Protein AF-A0A2N1M9X4-F1 (afdb_monomer)

Structure (mmCIF, N/CA/C/O backbone):
data_AF-A0A2N1M9X4-F1
#
_entry.id   AF-A0A2N1M9X4-F1
#
loop_
_atom_site.group_PDB
_atom_site.id
_atom_site.type_symbol
_atom_site.label_atom_id
_atom_site.label_alt_id
_atom_site.label_comp_id
_atom_site.label_asym_id
_atom_site.label_entity_id
_atom_site.label_seq_id
_atom_site.pdbx_PDB_ins_code
_atom_site.Cartn_x
_atom_site.Cartn_y
_atom_site.Cartn_z
_atom_site.occupancy
_atom_site.B_iso_or_equiv
_atom_site.auth_seq_id
_atom_site.auth_comp_id
_atom_site.auth_asym_id
_atom_site.auth_atom_id
_atom_site.pdbx_PDB_model_num
ATOM 1 N N . MET A 1 1 ? -27.383 -1.381 -40.583 1.00 41.69 1 MET A N 1
ATOM 2 C CA . MET A 1 1 ? -25.998 -1.821 -40.306 1.00 41.69 1 MET A CA 1
ATOM 3 C C . MET A 1 1 ? -25.903 -2.066 -38.804 1.00 41.69 1 MET A C 1
ATOM 5 O O . MET A 1 1 ? -25.867 -1.106 -38.048 1.00 41.69 1 MET A O 1
ATOM 9 N N . ASN A 1 2 ? -26.018 -3.322 -38.364 1.00 45.12 2 ASN A N 1
ATOM 10 C CA . ASN A 1 2 ? -25.953 -3.680 -36.942 1.00 45.12 2 ASN A CA 1
ATOM 11 C C . ASN A 1 2 ? -24.486 -3.868 -36.554 1.00 45.12 2 ASN A C 1
ATOM 13 O O . ASN A 1 2 ? -23.842 -4.789 -37.048 1.00 45.12 2 ASN A O 1
ATOM 17 N N . ILE A 1 3 ? -23.952 -2.998 -35.695 1.00 53.97 3 ILE A N 1
ATOM 18 C CA . ILE A 1 3 ? -22.600 -3.165 -35.152 1.00 53.97 3 ILE A CA 1
ATOM 19 C C . ILE A 1 3 ? -22.661 -4.258 -34.077 1.00 53.97 3 ILE A C 1
ATOM 21 O O . ILE A 1 3 ? -22.976 -4.000 -32.917 1.00 53.97 3 ILE A O 1
ATOM 25 N N . SER A 1 4 ? -22.387 -5.501 -34.467 1.00 59.09 4 SER A N 1
ATOM 26 C CA . SER A 1 4 ? -22.197 -6.631 -33.556 1.00 59.09 4 SER A CA 1
ATOM 27 C C . SER A 1 4 ? -20.775 -6.592 -32.988 1.00 59.09 4 SER A C 1
ATOM 29 O O . SER A 1 4 ? -19.869 -7.245 -33.497 1.00 59.09 4 SER A O 1
ATOM 31 N N . GLY A 1 5 ? -20.563 -5.773 -31.958 1.00 54.00 5 GLY A N 1
ATOM 32 C CA . GLY A 1 5 ? -19.252 -5.622 -31.328 1.00 54.00 5 GLY A CA 1
ATOM 33 C C . GLY A 1 5 ? -19.314 -4.785 -30.058 1.00 54.00 5 GLY A C 1
ATOM 34 O O . GLY A 1 5 ? -18.983 -3.609 -30.093 1.00 54.00 5 GLY A O 1
ATOM 35 N N . GLY A 1 6 ? -19.779 -5.375 -28.951 1.00 63.16 6 GLY A N 1
ATOM 36 C CA . GLY A 1 6 ? -19.587 -4.878 -27.575 1.00 63.16 6 GLY A CA 1
ATOM 37 C C . GLY A 1 6 ? -20.161 -3.503 -27.185 1.00 63.16 6 GLY A C 1
ATOM 38 O O . GLY A 1 6 ? -20.136 -3.176 -26.002 1.00 63.16 6 GLY A O 1
ATOM 39 N N . GLY A 1 7 ? -20.687 -2.717 -28.129 1.00 69.31 7 GLY A N 1
ATOM 40 C CA . GLY A 1 7 ? -21.106 -1.333 -27.910 1.00 69.31 7 GLY A CA 1
ATOM 41 C C . GLY A 1 7 ? -19.936 -0.375 -27.632 1.00 69.31 7 GLY A C 1
ATOM 42 O O . GLY A 1 7 ? -18.814 -0.778 -27.328 1.00 69.31 7 GLY A O 1
ATOM 43 N N . LEU A 1 8 ? -20.204 0.930 -27.719 1.00 48.44 8 LEU A N 1
ATOM 44 C CA . LEU A 1 8 ? -19.281 1.957 -27.234 1.00 48.44 8 LEU A CA 1
ATOM 45 C C . LEU A 1 8 ? -19.207 1.876 -25.704 1.00 48.44 8 LEU A C 1
ATOM 47 O O . LEU A 1 8 ? -20.202 2.115 -25.013 1.00 48.44 8 LEU A O 1
ATOM 51 N N . LYS A 1 9 ? -18.030 1.543 -25.166 1.00 50.88 9 LYS A N 1
ATOM 52 C CA . LYS A 1 9 ? -17.797 1.598 -23.719 1.00 50.88 9 LYS A CA 1
ATOM 53 C C . LYS A 1 9 ? -17.841 3.053 -23.261 1.00 50.88 9 LYS A C 1
ATOM 55 O O . LYS A 1 9 ? -17.095 3.889 -23.763 1.00 50.88 9 LYS A O 1
ATOM 60 N N . ARG A 1 10 ? -18.721 3.344 -22.302 1.00 45.00 10 ARG A N 1
ATOM 61 C CA . ARG A 1 10 ? -18.768 4.650 -21.636 1.00 45.00 10 ARG A CA 1
ATOM 62 C C . ARG A 1 10 ? -17.543 4.820 -20.739 1.00 45.00 10 ARG A C 1
ATOM 64 O O . ARG A 1 10 ? -16.970 3.834 -20.271 1.00 45.00 10 ARG A O 1
ATOM 71 N N . TYR A 1 11 ? -17.170 6.075 -20.514 1.00 45.53 11 TYR A N 1
ATOM 72 C CA . TYR A 1 11 ? -16.116 6.455 -19.581 1.00 45.53 11 TYR A CA 1
ATOM 73 C C . TYR A 1 11 ? -16.410 5.851 -18.199 1.00 45.53 11 TYR A C 1
ATOM 75 O O . TYR A 1 11 ? -17.509 6.014 -17.672 1.00 45.53 11 TYR A O 1
ATOM 83 N N . CYS A 1 12 ? -15.466 5.093 -17.644 1.00 51.06 12 CYS A N 1
ATOM 84 C CA . CYS A 1 12 ? -15.586 4.576 -16.286 1.00 51.06 12 CYS A CA 1
ATOM 85 C C . CYS A 1 12 ? -15.120 5.688 -15.346 1.00 51.06 12 CYS A C 1
ATOM 87 O O . CYS A 1 12 ? -13.948 6.052 -15.407 1.00 51.06 12 CYS A O 1
ATOM 89 N N . GLU A 1 13 ? -16.007 6.221 -14.500 1.00 53.28 13 GLU A N 1
ATOM 90 C CA . GLU A 1 13 ? -15.590 7.076 -13.383 1.00 53.28 13 GLU A CA 1
ATOM 91 C C . GLU A 1 13 ? -14.511 6.325 -1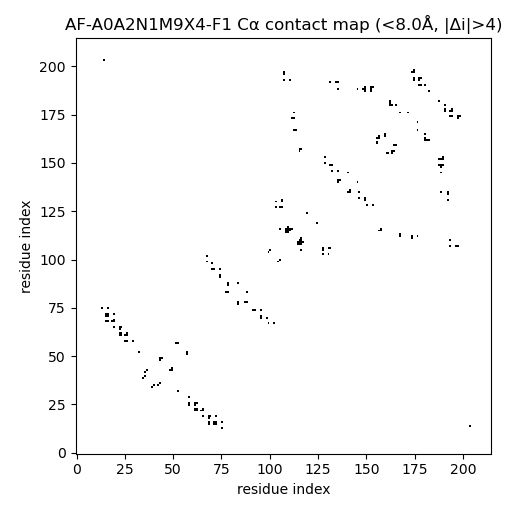2.596 1.00 53.28 13 GLU A C 1
ATOM 93 O O . GLU A 1 13 ? -14.719 5.208 -12.107 1.00 53.28 13 GLU A O 1
ATOM 98 N N . THR A 1 14 ? -13.297 6.866 -12.586 1.00 56.53 14 THR A N 1
ATOM 99 C CA . THR A 1 14 ? -12.130 6.140 -12.097 1.00 56.53 14 THR A CA 1
ATOM 100 C C . THR A 1 14 ? -12.258 5.876 -10.602 1.00 56.53 14 THR A C 1
ATOM 102 O O . THR A 1 14 ? -12.177 6.788 -9.789 1.00 56.53 14 THR A O 1
ATOM 105 N N . ARG A 1 15 ? -12.368 4.601 -10.224 1.00 67.50 15 ARG A N 1
ATOM 106 C CA . ARG A 1 15 ? -12.560 4.119 -8.839 1.00 67.50 15 ARG A CA 1
ATOM 107 C C . ARG A 1 15 ? -11.617 4.734 -7.792 1.00 67.50 15 ARG A C 1
ATOM 109 O O . ARG A 1 15 ? -11.964 4.820 -6.614 1.00 67.50 15 ARG A O 1
ATOM 116 N N . TRP A 1 16 ? -10.424 5.154 -8.207 1.00 71.69 16 TRP A N 1
ATOM 117 C CA . TRP A 1 16 ? -9.406 5.753 -7.344 1.00 71.69 16 TRP A CA 1
ATOM 118 C C . TRP A 1 16 ? -9.774 7.155 -6.846 1.00 71.69 16 TRP A C 1
ATOM 120 O O . TRP A 1 16 ? -9.476 7.472 -5.695 1.00 71.69 16 TRP A O 1
ATOM 130 N N . THR A 1 17 ? -10.440 7.976 -7.667 1.00 77.69 17 THR A N 1
ATOM 131 C CA . THR A 1 17 ? -10.861 9.326 -7.264 1.00 77.69 17 THR A CA 1
ATOM 132 C C . THR A 1 17 ? -11.965 9.235 -6.215 1.00 77.69 17 THR A C 1
ATOM 134 O O . THR A 1 17 ? -11.805 9.782 -5.129 1.00 77.69 17 THR A O 1
ATOM 137 N N . SER A 1 18 ? -13.005 8.432 -6.453 1.00 78.50 18 SER A N 1
ATOM 138 C CA . SER A 1 18 ? -14.094 8.206 -5.489 1.00 78.50 18 SER A CA 1
ATOM 139 C C . SER A 1 18 ? -13.599 7.610 -4.164 1.00 78.50 18 SER A C 1
ATOM 141 O O . SER A 1 18 ? -14.043 8.016 -3.089 1.00 78.50 18 SER A O 1
ATOM 143 N N . SER A 1 19 ? -12.636 6.681 -4.224 1.00 78.94 19 SER A N 1
ATOM 144 C CA . SER A 1 19 ? -12.009 6.100 -3.027 1.00 78.94 19 SER A CA 1
ATOM 145 C C . SER A 1 19 ? -11.239 7.147 -2.218 1.00 78.94 19 SER A C 1
ATOM 147 O O . SER A 1 19 ? -11.356 7.183 -0.993 1.00 78.94 19 SER A O 1
ATOM 149 N N . TYR A 1 20 ? -10.478 8.019 -2.890 1.00 85.56 20 TYR A N 1
ATOM 150 C CA . TYR A 1 20 ? -9.779 9.122 -2.233 1.00 85.56 20 TYR A CA 1
ATOM 151 C C . TYR A 1 20 ? -10.759 10.094 -1.573 1.00 85.56 20 TYR A C 1
ATOM 153 O O . TYR A 1 20 ? -10.595 10.379 -0.392 1.00 85.56 20 TYR A O 1
ATOM 161 N N . GLU A 1 21 ? -11.787 10.561 -2.288 1.00 84.19 21 GLU A N 1
ATOM 162 C CA . GLU A 1 21 ? -12.746 11.539 -1.751 1.00 84.19 21 GLU A CA 1
ATOM 163 C C . GLU A 1 21 ? -13.487 10.990 -0.521 1.00 84.19 21 GLU A C 1
ATOM 165 O O . GLU A 1 21 ? -13.638 11.689 0.482 1.00 84.19 21 GLU A O 1
ATOM 170 N N . THR A 1 22 ? -13.861 9.706 -0.544 1.00 84.19 22 THR A N 1
ATOM 171 C CA . THR A 1 22 ? -14.510 9.037 0.595 1.00 84.19 22 THR A CA 1
ATOM 172 C C . THR A 1 22 ? -13.600 9.012 1.824 1.00 84.19 22 THR A C 1
ATOM 174 O O . THR A 1 22 ? -13.995 9.426 2.913 1.00 84.19 22 THR A O 1
ATOM 177 N N . ILE A 1 23 ? -12.356 8.554 1.663 1.00 81.50 23 ILE A N 1
ATOM 178 C CA . ILE A 1 23 ? -11.401 8.452 2.776 1.00 81.50 23 ILE A CA 1
ATOM 179 C C . ILE A 1 23 ? -11.000 9.844 3.271 1.00 81.50 23 ILE A C 1
ATOM 181 O O . ILE A 1 23 ? -10.914 10.065 4.477 1.00 81.50 23 ILE A O 1
ATOM 185 N N . ASN A 1 24 ? -10.794 10.794 2.361 1.00 86.75 24 ASN A N 1
ATOM 186 C CA . ASN A 1 24 ? -10.471 12.171 2.703 1.00 86.75 24 ASN A CA 1
ATOM 187 C C . ASN A 1 24 ? -11.617 12.828 3.486 1.00 86.75 24 ASN A C 1
ATOM 189 O O . ASN A 1 24 ? -11.354 13.481 4.489 1.00 86.75 24 ASN A O 1
ATOM 193 N N . SER A 1 25 ? -12.879 12.588 3.115 1.00 86.75 25 SER A N 1
ATOM 194 C CA . SER A 1 25 ? -14.041 13.045 3.889 1.00 86.75 25 SER A CA 1
ATOM 195 C C . SER A 1 25 ? -13.999 12.531 5.332 1.00 86.75 25 SER A C 1
ATOM 197 O O . SER A 1 25 ? -14.126 13.317 6.270 1.00 86.75 25 SER A O 1
ATOM 199 N N . VAL A 1 26 ? -13.710 11.239 5.533 1.00 84.94 26 VAL A N 1
ATOM 200 C CA . VAL A 1 26 ? -13.554 10.651 6.877 1.00 84.94 26 VAL A C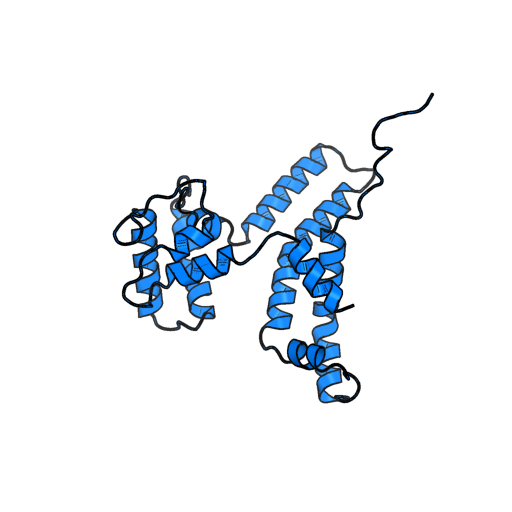A 1
ATOM 201 C C . VAL A 1 26 ? -12.418 11.317 7.660 1.00 84.94 26 VAL A C 1
ATOM 203 O O . VAL A 1 26 ? -12.586 11.611 8.843 1.00 84.94 26 VAL A O 1
ATOM 206 N N . VAL A 1 27 ? -11.277 11.586 7.016 1.00 86.12 27 VAL A N 1
ATOM 207 C CA . VAL A 1 27 ? -10.132 12.270 7.643 1.00 86.12 27 VAL A CA 1
ATOM 208 C C . VAL A 1 27 ? -10.495 13.701 8.051 1.00 86.12 27 VAL A C 1
ATOM 210 O O . VAL A 1 27 ? -10.229 14.094 9.184 1.00 86.12 27 VAL A O 1
ATOM 213 N N . GLN A 1 28 ? -11.150 14.469 7.176 1.00 88.44 28 GLN A N 1
ATOM 214 C CA . GLN A 1 28 ? -11.588 15.840 7.475 1.00 88.44 28 GLN A CA 1
ATOM 215 C C . GLN A 1 28 ? -12.627 15.885 8.605 1.00 88.44 28 GLN A C 1
ATOM 217 O O . GLN A 1 28 ? -12.654 16.821 9.403 1.00 88.44 28 GLN A O 1
ATOM 222 N N . LEU A 1 29 ? -13.462 14.850 8.708 1.00 89.31 29 LEU A N 1
ATOM 223 C CA . LEU A 1 29 ? -14.483 14.728 9.745 1.00 89.31 29 LEU A CA 1
ATOM 224 C C . LEU A 1 29 ? -13.954 14.190 11.080 1.00 89.31 29 LEU A C 1
ATOM 226 O O . LEU A 1 29 ? -14.739 14.097 12.021 1.00 89.31 29 LEU A O 1
ATOM 230 N N . GLN A 1 30 ? -12.657 13.890 11.219 1.00 87.88 30 GLN A N 1
ATOM 231 C CA . GLN A 1 30 ? -12.102 13.346 12.462 1.00 87.88 30 GLN A CA 1
ATOM 232 C C . GLN A 1 30 ? -12.451 14.207 13.686 1.00 87.88 30 GLN A C 1
ATOM 234 O O . GLN A 1 30 ? -13.060 13.703 14.629 1.00 87.88 30 GLN A O 1
ATOM 239 N N . MET A 1 31 ? -12.112 15.502 13.672 1.00 86.44 31 MET A N 1
ATOM 240 C CA . MET A 1 31 ? -12.374 16.375 14.825 1.00 86.44 31 MET A CA 1
ATOM 241 C C . MET A 1 31 ? -13.876 16.544 15.119 1.00 86.44 31 MET A C 1
ATOM 243 O O . MET A 1 31 ? -14.264 16.387 16.279 1.00 86.44 31 MET A O 1
ATOM 247 N N . PRO A 1 32 ? -14.753 16.814 14.125 1.00 88.44 32 PRO A N 1
ATOM 248 C CA . PRO A 1 32 ? -16.200 16.808 14.345 1.00 88.44 32 PRO A CA 1
ATOM 249 C C . PRO A 1 32 ? -16.731 15.500 14.951 1.00 88.44 32 PRO A C 1
ATOM 251 O O . PRO A 1 32 ? -17.541 15.541 15.876 1.00 88.44 32 PRO A O 1
ATOM 254 N N . LEU A 1 33 ? -16.265 14.341 14.475 1.00 86.19 33 LEU A N 1
ATOM 255 C CA . LEU A 1 33 ? -16.695 13.031 14.974 1.00 86.19 33 LEU A CA 1
ATOM 256 C C . LEU A 1 33 ? -16.212 12.773 16.406 1.00 86.19 33 LEU A C 1
ATOM 258 O O . LEU A 1 33 ? -16.967 12.252 17.228 1.00 86.19 33 LEU A O 1
ATOM 262 N N . GLU A 1 34 ? -14.981 13.166 16.730 1.00 85.81 34 GLU A N 1
ATOM 263 C CA . GLU A 1 34 ? -14.449 13.107 18.094 1.00 85.81 34 GLU A CA 1
ATOM 264 C C . GLU A 1 34 ? -15.243 14.012 19.045 1.00 85.81 34 GLU A C 1
ATOM 266 O O . GLU A 1 34 ? -15.567 13.588 20.156 1.00 85.81 34 GLU A O 1
ATOM 271 N N . LYS A 1 35 ? -15.638 15.205 18.587 1.00 87.88 35 LYS A N 1
ATOM 272 C CA . LYS A 1 35 ? -16.471 16.147 19.344 1.00 87.88 35 LYS A CA 1
ATOM 273 C C . LYS A 1 35 ? -17.876 15.600 19.602 1.00 87.88 35 LYS A C 1
ATOM 275 O O . LYS A 1 35 ? -18.318 15.575 20.748 1.00 87.88 35 LYS A O 1
ATOM 280 N N . ILE A 1 36 ? -18.550 15.075 18.574 1.00 86.06 36 ILE A N 1
ATOM 281 C CA . ILE A 1 36 ? -19.882 14.454 18.706 1.00 86.06 36 ILE A CA 1
ATOM 282 C C . ILE A 1 36 ? -19.846 13.285 19.693 1.00 86.06 36 ILE A C 1
ATOM 284 O O . ILE A 1 36 ? -20.765 13.127 20.492 1.00 86.06 36 ILE A O 1
ATOM 288 N N . LYS A 1 37 ? -18.774 12.486 19.684 1.00 82.19 37 LYS A N 1
ATOM 289 C CA . LYS A 1 37 ? -18.611 11.364 20.617 1.00 82.19 37 LYS A CA 1
ATOM 290 C C . LYS A 1 37 ? -18.591 11.809 22.084 1.00 82.19 37 LYS A C 1
ATOM 292 O O . LYS A 1 37 ? -19.043 11.051 22.937 1.00 82.19 37 LYS A O 1
ATOM 297 N N . ILE A 1 38 ? -18.055 12.995 22.372 1.00 84.50 38 ILE A N 1
ATOM 298 C CA . ILE A 1 38 ? -17.952 13.546 23.730 1.00 84.50 38 ILE A CA 1
ATOM 299 C C . ILE A 1 38 ? -19.248 14.259 24.121 1.00 84.50 38 ILE A C 1
ATOM 301 O O . ILE A 1 38 ? -19.784 14.013 25.196 1.00 84.50 38 ILE A O 1
ATOM 305 N N . GLU A 1 39 ? -19.752 15.129 23.248 1.00 89.69 39 GLU A N 1
ATOM 306 C CA . GLU A 1 39 ? -20.847 16.046 23.573 1.00 89.69 39 GLU A CA 1
ATOM 307 C C . GLU A 1 39 ? -22.232 15.421 23.377 1.00 89.69 39 GLU A C 1
ATOM 309 O O . GLU A 1 39 ? -23.157 15.740 24.115 1.00 89.69 39 GLU A O 1
ATOM 314 N N . ASN A 1 40 ? -22.390 14.528 22.395 1.00 86.12 40 ASN A N 1
ATOM 315 C CA . ASN A 1 40 ? -23.681 13.956 22.004 1.00 86.12 40 ASN A CA 1
ATOM 316 C C . ASN A 1 40 ? -23.560 12.459 21.635 1.00 86.12 40 ASN A C 1
ATOM 318 O O . ASN A 1 40 ? -23.851 12.062 20.500 1.00 86.12 40 ASN A O 1
ATOM 322 N N . PRO A 1 41 ? -23.159 11.580 22.576 1.00 78.81 41 PRO A N 1
ATOM 323 C CA . PRO A 1 41 ? -22.852 10.170 22.294 1.00 78.81 41 PRO A CA 1
ATOM 324 C C . PRO A 1 41 ? -24.054 9.338 21.807 1.00 78.81 41 PRO A C 1
ATOM 326 O O . PRO A 1 41 ? -23.883 8.237 21.268 1.00 78.81 41 PRO A O 1
ATOM 329 N N . THR A 1 42 ? -25.274 9.839 22.000 1.00 84.81 42 THR A N 1
ATOM 330 C CA . THR A 1 42 ? -26.529 9.207 21.570 1.00 84.81 42 THR A CA 1
ATOM 331 C C . THR A 1 42 ? -26.809 9.381 20.076 1.00 84.81 42 THR A C 1
ATOM 333 O O . THR A 1 42 ? -27.526 8.558 19.514 1.00 84.81 42 THR A O 1
ATOM 336 N N . VAL A 1 43 ? -26.206 10.380 19.413 1.00 87.50 43 VAL A N 1
ATOM 337 C CA . VAL A 1 43 ? -26.398 10.660 17.975 1.00 87.50 43 VAL A CA 1
ATOM 338 C C . VAL A 1 43 ? -25.847 9.532 17.101 1.00 87.50 43 VAL A C 1
ATOM 340 O O . VAL A 1 43 ? -26.442 9.173 16.088 1.00 87.50 43 VAL A O 1
ATOM 343 N N . ILE A 1 44 ? -24.729 8.922 17.503 1.00 83.31 44 ILE A N 1
ATOM 344 C CA . ILE A 1 44 ? -24.145 7.784 16.785 1.00 83.31 44 ILE A CA 1
ATOM 345 C C . ILE A 1 44 ? -24.819 6.505 17.286 1.00 83.31 44 ILE A C 1
ATOM 347 O O . ILE A 1 44 ? -24.377 5.876 18.246 1.00 83.31 44 ILE A O 1
ATOM 351 N N . THR A 1 45 ? -25.923 6.112 16.662 1.00 85.69 45 THR A N 1
ATOM 352 C CA . THR A 1 45 ? -26.736 4.965 17.104 1.00 85.69 45 THR A CA 1
ATO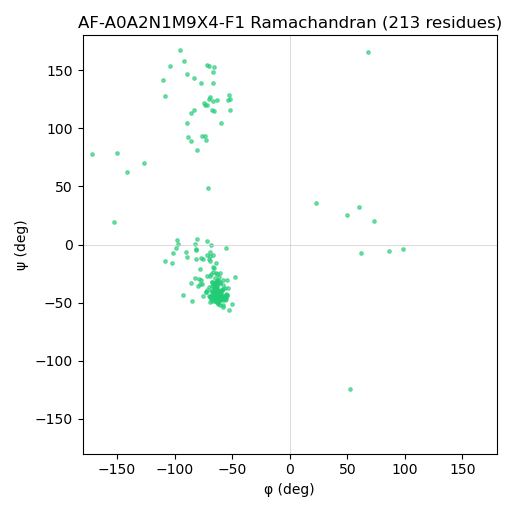M 353 C C . THR A 1 45 ? -26.125 3.616 16.718 1.00 85.69 45 THR A C 1
ATOM 355 O O . THR A 1 45 ? -26.257 2.643 17.459 1.00 85.69 45 THR A O 1
ATOM 358 N N . ASN A 1 46 ? -25.394 3.557 15.603 1.00 86.56 46 ASN A N 1
ATOM 359 C CA . ASN A 1 46 ? -24.834 2.318 15.069 1.00 86.56 46 ASN A CA 1
ATOM 360 C C . ASN A 1 46 ? -23.627 1.817 15.895 1.00 86.56 46 ASN A C 1
ATOM 362 O O . ASN A 1 46 ? -22.595 2.486 16.010 1.00 86.56 46 ASN A O 1
ATOM 366 N N . ALA A 1 47 ? -23.744 0.603 16.443 1.00 84.69 47 ALA A N 1
ATOM 367 C CA . ALA A 1 47 ? -22.720 -0.022 17.283 1.00 84.69 47 ALA A CA 1
ATOM 368 C C . ALA A 1 47 ? -21.404 -0.317 16.536 1.00 84.69 47 ALA A C 1
ATOM 370 O O . ALA A 1 47 ? -20.320 -0.165 17.106 1.00 84.69 47 ALA A O 1
ATOM 371 N N . SER A 1 48 ? -21.474 -0.686 15.256 1.00 82.00 48 SER A N 1
ATOM 372 C CA . SER A 1 48 ? -20.295 -0.929 14.418 1.00 82.00 48 SER A CA 1
ATOM 373 C C . SER A 1 48 ? -19.522 0.365 14.169 1.00 82.00 48 SER A C 1
ATOM 375 O O . SER A 1 48 ? -18.301 0.391 14.323 1.00 82.00 48 SER A O 1
ATOM 377 N N . VAL A 1 49 ? -20.228 1.464 13.887 1.00 81.44 49 VAL A N 1
ATOM 378 C CA . VAL A 1 49 ? -19.623 2.797 13.714 1.00 81.44 49 VAL A CA 1
ATOM 379 C C . VAL A 1 49 ? -18.951 3.256 15.007 1.00 81.44 49 VAL A C 1
ATOM 381 O O . VAL A 1 49 ? -17.795 3.676 14.987 1.00 81.44 49 VAL A O 1
ATOM 384 N N . LYS A 1 50 ? -19.609 3.081 16.160 1.00 82.50 50 LYS A N 1
ATOM 385 C CA . LYS A 1 50 ? -19.012 3.356 17.480 1.00 82.50 50 LYS A CA 1
ATOM 386 C C . LYS A 1 50 ? -17.709 2.587 17.706 1.00 82.50 50 LYS A C 1
ATOM 388 O O . LYS A 1 50 ? -16.737 3.161 18.203 1.00 82.50 50 LYS A O 1
ATOM 393 N N . LYS A 1 51 ? -17.671 1.306 17.327 1.00 83.69 51 LYS A N 1
ATOM 394 C CA . LYS A 1 51 ? -16.478 0.456 17.450 1.00 83.69 51 LYS A CA 1
ATOM 395 C C . LYS A 1 51 ? -15.337 0.947 16.557 1.00 83.69 51 LYS A C 1
ATOM 397 O O . LYS A 1 51 ? -14.202 1.016 17.021 1.00 83.69 51 LYS A O 1
ATOM 402 N N . ILE A 1 52 ? -15.635 1.321 15.312 1.00 80.69 52 ILE A N 1
ATOM 403 C CA . ILE A 1 52 ? -14.654 1.848 14.352 1.00 80.69 52 ILE A CA 1
ATOM 404 C C . ILE A 1 52 ? -14.065 3.174 14.846 1.00 80.69 52 ILE A C 1
ATOM 406 O O . ILE A 1 52 ? -12.847 3.298 14.941 1.00 80.69 52 ILE A O 1
ATOM 410 N N . LEU A 1 53 ? -14.909 4.126 15.252 1.00 81.62 53 LEU A N 1
ATOM 411 C CA . LEU A 1 53 ? -14.476 5.441 15.749 1.00 81.62 53 LEU A CA 1
ATOM 412 C C . LEU A 1 53 ? -13.712 5.374 17.080 1.00 81.62 53 LEU A C 1
ATOM 414 O O . LEU A 1 53 ? -13.010 6.313 17.450 1.00 81.62 53 LEU A O 1
ATOM 418 N N . SER A 1 54 ? -13.858 4.273 1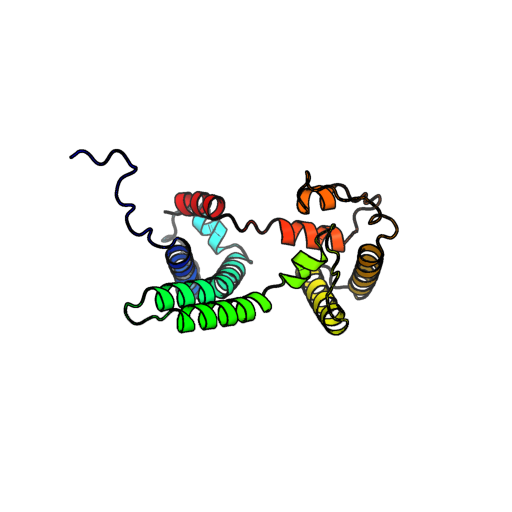7.817 1.00 81.06 54 SER A N 1
ATOM 419 C CA . SER A 1 54 ? -13.106 4.011 19.049 1.00 81.06 54 SER A CA 1
ATOM 420 C C . SER A 1 54 ? -11.789 3.267 18.798 1.00 81.06 54 SER A C 1
ATOM 422 O O . SER A 1 54 ? -10.996 3.097 19.723 1.00 81.06 54 SER A O 1
ATOM 424 N N . SER A 1 55 ? -11.530 2.821 17.565 1.00 84.44 55 SER A N 1
ATOM 425 C CA . SER A 1 55 ? -10.275 2.165 17.204 1.00 84.44 55 SER A CA 1
ATOM 426 C C . SER A 1 55 ? -9.122 3.165 17.216 1.00 84.44 55 SER A C 1
ATOM 428 O O . SER A 1 55 ? -9.136 4.168 16.504 1.00 84.44 55 SER A O 1
ATOM 430 N N . ARG A 1 56 ? -8.071 2.846 17.980 1.00 75.00 56 ARG A N 1
ATOM 431 C CA . ARG A 1 56 ? -6.881 3.697 18.146 1.00 75.00 56 ARG A CA 1
ATOM 432 C C . ARG A 1 56 ? -6.130 3.972 16.835 1.00 75.00 56 ARG A C 1
ATOM 434 O O . ARG A 1 56 ? -5.404 4.955 16.757 1.00 75.00 56 ARG A O 1
ATOM 441 N N . GLY A 1 57 ? -6.270 3.093 15.841 1.00 79.19 57 GLY A N 1
ATOM 442 C CA . GLY A 1 57 ? -5.552 3.177 14.564 1.00 79.19 57 GLY A CA 1
ATOM 443 C C . GLY A 1 57 ? -6.378 3.705 13.395 1.00 79.19 57 GLY A C 1
ATOM 444 O O . GLY A 1 57 ? -5.797 4.121 12.405 1.00 79.19 57 GLY A O 1
ATOM 445 N N . PHE A 1 58 ? -7.710 3.752 13.500 1.00 83.12 58 PHE A N 1
ATOM 446 C CA . PHE A 1 58 ? -8.572 3.944 12.328 1.00 83.12 58 PHE A CA 1
ATOM 447 C C . PHE A 1 58 ? -8.282 5.240 11.556 1.00 83.12 58 PHE A C 1
ATOM 449 O O . PHE A 1 58 ? -7.981 5.192 10.368 1.00 83.12 58 PHE A O 1
ATOM 456 N N . PHE A 1 59 ? -8.291 6.393 12.230 1.00 82.88 59 PHE A N 1
ATOM 457 C CA . PHE A 1 59 ? -8.008 7.673 11.572 1.00 82.88 59 PHE A CA 1
ATOM 458 C C . PHE A 1 59 ? -6.559 7.791 11.092 1.00 82.88 59 PHE A C 1
ATOM 460 O O . PHE A 1 59 ? -6.296 8.403 10.056 1.00 82.88 59 PHE A O 1
ATOM 467 N N . HIS A 1 60 ? -5.617 7.166 11.806 1.00 79.50 60 HIS A N 1
ATOM 468 C CA . HIS A 1 60 ? -4.230 7.088 11.356 1.00 79.50 60 HIS A CA 1
ATOM 469 C C . HIS A 1 60 ? -4.129 6.324 10.031 1.00 79.50 60 HIS A C 1
ATOM 471 O O . HIS A 1 60 ? -3.495 6.810 9.094 1.00 79.50 60 HIS A O 1
ATOM 477 N N . ASP A 1 61 ? -4.800 5.177 9.934 1.00 78.62 61 ASP A N 1
ATOM 478 C CA . ASP A 1 61 ? -4.829 4.335 8.741 1.00 78.62 61 ASP A CA 1
ATOM 479 C C . ASP A 1 61 ? -5.536 5.049 7.579 1.00 78.62 61 ASP A C 1
ATOM 481 O O . ASP A 1 61 ? -5.004 5.090 6.470 1.00 78.62 61 ASP A O 1
ATOM 485 N N . CYS A 1 62 ? -6.676 5.706 7.825 1.00 79.81 62 CYS A N 1
ATOM 486 C CA . CYS A 1 62 ? -7.356 6.531 6.821 1.00 79.81 62 CYS A CA 1
ATOM 487 C C . CYS A 1 62 ? -6.443 7.640 6.280 1.00 79.81 62 CYS A C 1
ATOM 489 O O . CYS A 1 62 ? -6.357 7.833 5.071 1.00 79.81 62 CYS A O 1
ATOM 491 N N . ASN A 1 63 ? -5.707 8.331 7.151 1.00 80.38 63 ASN A N 1
ATOM 492 C CA . ASN A 1 63 ? -4.782 9.388 6.748 1.00 80.38 63 ASN A CA 1
ATOM 493 C C . ASN A 1 63 ? -3.571 8.846 5.961 1.00 80.38 63 ASN A C 1
ATOM 495 O O . ASN A 1 63 ? -3.109 9.485 5.015 1.00 80.38 63 ASN A O 1
ATOM 499 N N . GLN A 1 64 ? -3.067 7.656 6.302 1.00 76.44 64 GLN A N 1
ATOM 500 C CA . GLN A 1 64 ? -2.037 6.963 5.514 1.00 76.44 64 GLN A CA 1
ATOM 501 C C . GLN A 1 64 ? -2.554 6.625 4.110 1.00 76.44 64 GLN A C 1
ATOM 503 O O . GLN A 1 64 ? -1.887 6.923 3.119 1.00 76.44 64 GLN A O 1
ATOM 508 N N . ILE A 1 65 ? -3.759 6.057 4.010 1.00 77.19 65 ILE A N 1
ATOM 509 C CA . ILE A 1 65 ? -4.356 5.684 2.722 1.00 77.19 65 ILE A CA 1
ATOM 510 C C . ILE A 1 65 ? -4.657 6.931 1.881 1.00 77.19 65 ILE A C 1
ATOM 512 O O . ILE A 1 65 ? -4.336 6.947 0.694 1.00 77.19 65 ILE A O 1
ATOM 516 N N . ALA A 1 66 ? -5.193 8.000 2.479 1.00 81.62 66 ALA A N 1
ATOM 517 C CA . ALA A 1 66 ? -5.439 9.263 1.784 1.00 81.62 66 ALA A CA 1
ATOM 518 C C . ALA A 1 66 ? -4.157 9.815 1.144 1.00 81.62 66 ALA A C 1
ATOM 520 O O . ALA A 1 66 ? -4.170 10.171 -0.030 1.00 81.62 66 ALA A O 1
ATOM 521 N N . ARG A 1 67 ? -3.027 9.794 1.864 1.00 79.50 67 ARG A N 1
ATOM 522 C CA . ARG A 1 67 ? -1.717 10.227 1.342 1.00 79.50 67 ARG A CA 1
ATOM 523 C C . ARG A 1 67 ? -1.211 9.379 0.176 1.00 79.50 67 ARG A C 1
ATOM 525 O O . ARG A 1 67 ? -0.527 9.900 -0.699 1.00 79.50 67 ARG A O 1
ATOM 532 N N . ILE A 1 68 ? -1.523 8.084 0.168 1.00 78.56 68 ILE A N 1
ATOM 533 C CA . ILE A 1 68 ? -1.165 7.172 -0.928 1.00 78.56 68 ILE A CA 1
ATOM 534 C C . ILE A 1 68 ? -2.037 7.441 -2.161 1.00 78.56 68 ILE A C 1
ATOM 536 O O . ILE A 1 68 ? -1.535 7.435 -3.285 1.00 78.56 68 ILE A O 1
ATOM 540 N N . LEU A 1 69 ? -3.334 7.685 -1.960 1.00 79.00 69 LEU A N 1
ATOM 541 C CA . LEU A 1 69 ? -4.302 7.861 -3.044 1.00 79.00 69 LEU A CA 1
ATOM 542 C C . LEU A 1 69 ? -4.317 9.276 -3.634 1.00 79.00 69 LEU A C 1
ATOM 544 O O . LEU A 1 69 ? -4.603 9.433 -4.818 1.00 79.00 69 LEU A O 1
ATOM 548 N N . GLU A 1 70 ? -3.976 10.297 -2.853 1.00 83.75 70 GLU A N 1
ATOM 549 C CA . GLU A 1 70 ? -3.919 11.696 -3.289 1.00 83.75 70 GLU A CA 1
ATOM 550 C C . GLU A 1 70 ? -3.116 11.912 -4.587 1.00 83.75 70 GLU A C 1
ATOM 552 O O . GLU A 1 70 ? -3.645 12.528 -5.518 1.00 83.75 70 GLU A O 1
ATOM 557 N N . PRO A 1 71 ? -1.867 11.418 -4.723 1.00 81.31 71 PRO A N 1
ATOM 558 C CA . PRO A 1 71 ? -1.119 11.590 -5.962 1.00 81.31 71 PRO A CA 1
ATOM 559 C C . PRO A 1 71 ? -1.773 10.889 -7.154 1.00 81.31 71 PRO A C 1
ATOM 561 O O . PRO A 1 71 ? -1.766 11.458 -8.240 1.00 81.31 71 PRO A O 1
ATOM 564 N N . LEU A 1 72 ? -2.381 9.715 -6.953 1.00 81.62 72 LEU A N 1
ATOM 565 C CA . LEU A 1 72 ? -3.104 8.989 -8.001 1.00 81.62 72 LEU A CA 1
ATOM 566 C C . LEU A 1 72 ? -4.327 9.781 -8.473 1.00 81.62 72 LEU A C 1
ATOM 568 O O . LEU A 1 72 ? -4.497 9.993 -9.671 1.00 81.62 72 LEU A O 1
ATOM 572 N N . ARG A 1 73 ? -5.140 10.275 -7.532 1.00 85.69 73 ARG A N 1
ATOM 573 C CA . ARG A 1 73 ? -6.321 11.104 -7.808 1.00 85.69 73 ARG A CA 1
ATOM 574 C C . ARG A 1 73 ? -5.947 12.371 -8.570 1.00 85.69 73 ARG A C 1
ATOM 576 O O . ARG A 1 73 ? -6.572 12.691 -9.575 1.00 85.69 73 ARG A O 1
ATOM 583 N N . ASN A 1 74 ? -4.904 13.069 -8.126 1.00 84.56 74 ASN A N 1
ATOM 584 C CA . ASN A 1 74 ? -4.451 14.296 -8.777 1.00 84.56 74 ASN A CA 1
ATOM 585 C C . ASN A 1 74 ? -3.899 14.041 -10.184 1.00 84.56 74 ASN A C 1
ATOM 587 O O . ASN A 1 74 ? -4.173 14.832 -11.082 1.00 84.56 74 ASN A O 1
ATOM 591 N N . THR A 1 75 ? -3.172 12.939 -10.394 1.00 83.56 75 THR A N 1
ATOM 592 C CA . THR A 1 75 ? -2.721 12.538 -11.731 1.00 83.56 75 THR A CA 1
ATOM 593 C C . THR A 1 75 ? -3.906 12.247 -12.643 1.00 83.56 75 THR A C 1
ATOM 595 O O . THR A 1 75 ? -3.963 12.803 -13.730 1.00 83.56 75 THR A O 1
ATOM 598 N N . VAL A 1 76 ? -4.880 11.448 -12.204 1.00 83.69 76 VAL A N 1
ATOM 599 C CA . VAL A 1 76 ? -6.062 11.117 -13.016 1.00 83.69 76 VAL A CA 1
ATOM 600 C C . VAL A 1 76 ? -6.822 12.376 -13.443 1.00 83.69 76 VAL A C 1
ATOM 602 O O . VAL A 1 76 ? -6.989 12.603 -14.636 1.00 83.69 76 VAL A O 1
ATOM 605 N N . LEU A 1 77 ? -7.173 13.250 -12.496 1.00 82.88 77 LEU A N 1
ATOM 606 C CA . LEU A 1 77 ? -7.904 14.490 -12.792 1.00 82.88 77 LEU A CA 1
ATOM 607 C C . LEU A 1 77 ? -7.125 15.450 -13.691 1.00 82.88 77 LEU A C 1
ATOM 609 O O . LEU A 1 77 ? -7.707 16.230 -14.442 1.00 82.88 77 LEU A O 1
ATOM 613 N N . PHE A 1 78 ? -5.798 15.444 -13.589 1.00 82.00 78 PHE A N 1
ATOM 614 C CA . PHE A 1 78 ? -4.961 16.227 -14.480 1.00 82.00 78 PHE A CA 1
ATOM 615 C C . PHE A 1 78 ? -4.994 15.652 -15.900 1.00 82.00 78 PHE A C 1
ATOM 617 O O . PHE A 1 78 ? -5.187 16.407 -16.848 1.00 82.00 78 PHE A O 1
ATOM 624 N N . LEU A 1 79 ? -4.881 14.329 -16.047 1.00 79.69 79 LEU A N 1
ATOM 625 C CA . LEU A 1 79 ? -4.905 13.659 -17.349 1.00 79.69 79 LEU A CA 1
ATOM 626 C C . LEU A 1 79 ? -6.268 13.721 -18.045 1.00 79.69 79 LEU A C 1
ATOM 628 O O . LEU A 1 79 ? -6.323 13.689 -19.269 1.00 79.69 79 LEU A O 1
ATOM 632 N N . GLU A 1 80 ? -7.350 13.865 -17.286 1.00 80.00 80 GLU A N 1
ATOM 633 C CA . GLU A 1 80 ? -8.713 14.030 -17.801 1.00 80.00 80 GLU A CA 1
ATOM 634 C C . GLU A 1 80 ? -8.972 15.382 -18.486 1.00 80.00 80 GLU A C 1
ATOM 636 O O . GLU A 1 80 ? -9.989 15.547 -19.162 1.00 80.00 80 GLU A O 1
ATOM 641 N N . ARG A 1 81 ? -8.075 16.366 -18.345 1.00 81.12 81 ARG A N 1
ATOM 642 C CA . ARG A 1 81 ? -8.244 17.680 -18.981 1.00 81.12 81 ARG A CA 1
ATOM 643 C C . ARG A 1 81 ? -8.165 17.563 -20.502 1.00 81.12 81 ARG A C 1
ATOM 645 O O . ARG A 1 81 ? -7.280 16.914 -21.050 1.00 81.12 81 ARG A O 1
ATOM 652 N N . ASN A 1 82 ? -9.032 18.296 -21.196 1.00 77.19 82 ASN A N 1
ATOM 653 C CA . ASN A 1 82 ? -9.053 18.360 -22.663 1.00 77.19 82 ASN A CA 1
ATOM 654 C C . ASN A 1 82 ? -7.809 19.027 -23.283 1.00 77.19 82 ASN A C 1
ATOM 656 O O . ASN A 1 82 ? -7.640 18.992 -24.498 1.00 77.19 82 ASN A O 1
ATOM 660 N N . THR A 1 83 ? -6.952 19.636 -22.464 1.00 84.31 83 THR 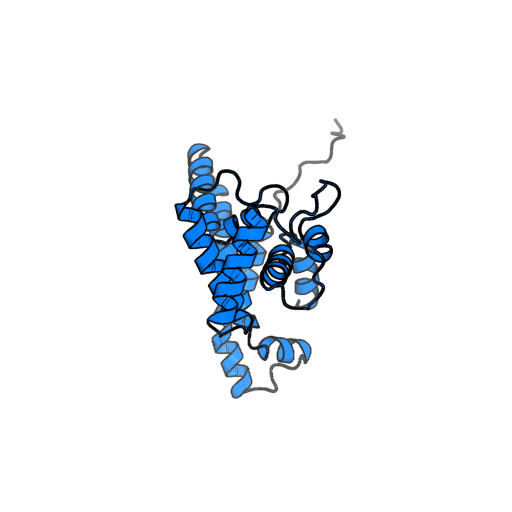A N 1
ATOM 661 C CA . THR A 1 83 ? -5.686 20.257 -22.871 1.00 84.31 83 THR A CA 1
ATOM 662 C C . THR A 1 83 ? -4.468 19.365 -22.632 1.00 84.31 83 THR A C 1
ATOM 664 O O . THR A 1 83 ? -3.355 19.785 -22.933 1.00 84.31 83 THR A O 1
ATOM 667 N N . THR A 1 84 ? -4.640 18.182 -22.037 1.00 83.44 84 THR A N 1
ATOM 668 C CA . THR A 1 84 ? -3.524 17.296 -21.690 1.00 83.44 84 THR A CA 1
ATOM 669 C C . THR A 1 84 ? -2.889 16.716 -22.945 1.00 83.44 84 THR A C 1
ATOM 671 O O . THR A 1 84 ? -3.561 16.100 -23.772 1.00 83.44 84 THR A O 1
ATOM 674 N N . THR A 1 85 ? -1.573 16.872 -23.072 1.00 85.50 85 THR A N 1
ATOM 675 C CA . THR A 1 85 ? -0.798 16.272 -24.158 1.00 85.50 85 THR A CA 1
ATOM 676 C C . THR A 1 85 ? -0.177 14.936 -23.748 1.00 85.50 85 THR A C 1
ATOM 678 O O . THR A 1 85 ? -0.085 14.587 -22.571 1.00 85.50 85 THR A O 1
ATOM 681 N N . LEU A 1 86 ? 0.335 14.181 -24.722 1.00 71.31 86 LEU A N 1
ATOM 682 C CA . LEU A 1 86 ? 1.087 12.954 -24.440 1.00 71.31 86 LEU A CA 1
ATOM 683 C C . LEU A 1 86 ? 2.357 13.213 -23.601 1.00 71.31 86 LEU A C 1
ATOM 685 O O . LEU A 1 86 ? 2.742 12.369 -22.791 1.00 71.31 86 LEU A O 1
ATOM 689 N N . ALA A 1 87 ? 2.994 14.377 -23.762 1.00 70.62 87 ALA A N 1
ATOM 690 C CA . ALA A 1 87 ? 4.157 14.761 -22.962 1.00 70.62 87 ALA A CA 1
ATOM 691 C C . ALA A 1 87 ? 3.772 14.982 -21.489 1.00 70.62 87 ALA A C 1
ATOM 693 O O . ALA A 1 87 ? 4.464 14.508 -20.586 1.00 70.62 87 ALA A O 1
ATOM 694 N N . ASP A 1 88 ? 2.623 15.616 -21.253 1.00 73.69 88 ASP A N 1
ATOM 695 C CA . ASP A 1 88 ? 2.052 15.797 -19.919 1.00 73.69 88 ASP A CA 1
ATOM 696 C C . ASP A 1 88 ? 1.740 14.450 -19.250 1.00 73.69 88 ASP A C 1
ATOM 698 O O . ASP A 1 88 ? 2.042 14.261 -18.069 1.00 73.69 88 ASP A O 1
ATOM 702 N N . CYS A 1 89 ? 1.229 13.474 -20.015 1.00 69.25 89 CYS A N 1
ATOM 703 C CA . CYS A 1 89 ? 1.046 12.097 -19.545 1.00 69.25 89 CYS A CA 1
ATOM 704 C C . CYS A 1 89 ? 2.356 11.483 -19.044 1.00 69.25 89 CYS A C 1
ATOM 706 O O . CYS A 1 89 ? 2.399 10.921 -17.948 1.00 69.25 89 CYS A O 1
ATOM 708 N N . PHE A 1 90 ? 3.435 11.605 -19.818 1.00 65.81 90 PHE A N 1
ATOM 709 C CA . PHE A 1 90 ? 4.736 11.054 -19.443 1.00 65.81 90 PHE A CA 1
ATOM 710 C C . PHE A 1 90 ? 5.296 11.714 -18.174 1.00 65.81 90 PHE A C 1
ATOM 712 O O . PHE A 1 90 ? 5.727 11.021 -17.252 1.00 65.81 90 PHE A O 1
ATOM 719 N N . ILE A 1 91 ? 5.218 13.045 -18.073 1.00 74.12 91 ILE A N 1
ATOM 720 C CA . ILE A 1 91 ? 5.654 13.793 -16.884 1.00 74.12 91 ILE A CA 1
ATOM 721 C C . ILE A 1 91 ? 4.852 13.367 -15.650 1.00 74.12 91 ILE A C 1
ATOM 723 O O . ILE A 1 91 ? 5.432 13.137 -14.587 1.00 74.12 91 ILE A O 1
ATOM 727 N N . MET A 1 92 ? 3.533 13.212 -15.781 1.00 75.44 92 MET A N 1
ATOM 728 C CA . MET A 1 92 ? 2.679 12.743 -14.691 1.00 75.44 92 MET A CA 1
ATOM 729 C C . MET A 1 92 ? 3.018 11.325 -14.241 1.00 75.44 92 MET A C 1
ATOM 731 O O . MET A 1 92 ? 3.049 11.079 -13.038 1.00 75.44 92 MET A O 1
ATOM 735 N N . LEU A 1 93 ? 3.320 10.408 -15.163 1.00 72.56 93 LEU A N 1
ATOM 736 C CA . LEU A 1 93 ? 3.756 9.051 -14.820 1.00 72.56 93 LEU A CA 1
ATOM 737 C C . LEU A 1 93 ? 5.080 9.062 -14.048 1.00 72.56 93 LEU A C 1
ATOM 739 O O . LEU A 1 93 ? 5.203 8.360 -13.047 1.00 72.56 93 LEU A O 1
ATOM 743 N N . VAL A 1 94 ? 6.040 9.902 -14.447 1.00 69.44 94 VAL A N 1
ATOM 744 C CA . VAL A 1 94 ? 7.316 10.066 -13.729 1.00 69.44 94 VAL A CA 1
ATOM 745 C C . VAL A 1 94 ? 7.094 10.664 -12.337 1.00 69.44 94 VAL A C 1
ATOM 747 O O . VAL A 1 94 ? 7.631 10.162 -11.352 1.00 69.44 94 VAL A O 1
ATOM 750 N N . GLN A 1 95 ? 6.272 11.706 -12.211 1.00 71.81 95 GLN A N 1
ATOM 751 C CA . GLN A 1 95 ? 5.973 12.318 -10.913 1.00 71.81 95 GLN A CA 1
ATOM 752 C C . GLN A 1 95 ? 5.204 11.373 -9.989 1.00 71.81 95 GLN A C 1
ATOM 754 O O . GLN A 1 95 ? 5.479 11.325 -8.788 1.00 71.81 95 GLN A O 1
ATOM 759 N N . LEU A 1 96 ? 4.260 10.610 -10.537 1.00 74.31 96 LEU A N 1
ATOM 760 C CA . LEU A 1 96 ? 3.534 9.580 -9.812 1.00 74.31 96 LEU A CA 1
ATOM 761 C C . LEU A 1 96 ? 4.491 8.484 -9.347 1.00 74.31 96 LEU A C 1
ATOM 763 O O . LEU A 1 96 ? 4.457 8.130 -8.172 1.00 74.31 96 LEU A O 1
ATOM 767 N N . ALA A 1 97 ? 5.396 8.023 -10.216 1.00 65.50 97 ALA A N 1
ATOM 768 C CA . ALA A 1 97 ? 6.439 7.071 -9.858 1.00 65.50 97 ALA A CA 1
ATOM 769 C C . ALA A 1 97 ? 7.304 7.605 -8.712 1.00 65.50 97 ALA A C 1
ATOM 771 O O . ALA A 1 97 ? 7.466 6.906 -7.727 1.00 65.50 97 ALA A O 1
ATOM 772 N N . VAL A 1 98 ? 7.759 8.862 -8.751 1.00 63.34 98 VAL A N 1
ATOM 773 C CA . VAL A 1 98 ? 8.550 9.480 -7.666 1.00 63.34 98 VAL A CA 1
ATOM 774 C C . VAL A 1 98 ? 7.763 9.600 -6.353 1.00 63.34 98 VAL A C 1
ATOM 776 O O . VAL A 1 98 ? 8.331 9.430 -5.274 1.00 63.34 98 VAL A O 1
ATOM 779 N N . LYS A 1 99 ? 6.458 9.895 -6.408 1.00 66.31 99 LYS A N 1
ATOM 780 C CA . LYS A 1 99 ? 5.604 9.973 -5.209 1.00 66.31 99 LYS A CA 1
ATOM 781 C C . LYS A 1 99 ? 5.307 8.589 -4.629 1.00 66.31 99 LYS A C 1
ATOM 783 O O . LYS A 1 99 ? 5.388 8.424 -3.414 1.00 66.31 99 LYS A O 1
ATOM 788 N N . ILE A 1 100 ? 5.046 7.596 -5.479 1.00 62.56 100 ILE A N 1
ATOM 789 C CA . ILE A 1 100 ? 4.954 6.181 -5.094 1.00 62.56 100 ILE A CA 1
ATOM 790 C C . ILE A 1 100 ? 6.313 5.684 -4.596 1.00 62.56 100 ILE A C 1
ATOM 792 O O . ILE A 1 100 ? 6.355 4.881 -3.673 1.00 62.56 100 ILE A O 1
ATOM 796 N N . ASN A 1 101 ? 7.422 6.248 -5.082 1.00 59.03 101 ASN A N 1
ATOM 797 C CA . ASN A 1 101 ? 8.769 5.904 -4.638 1.00 59.03 101 ASN A CA 1
ATOM 798 C C . ASN A 1 101 ? 9.083 6.337 -3.193 1.00 59.03 101 ASN A C 1
ATOM 800 O O . ASN A 1 101 ? 10.181 6.137 -2.694 1.00 59.03 101 ASN A O 1
ATOM 804 N N . LYS A 1 102 ? 8.122 6.969 -2.510 1.00 55.53 102 LYS A N 1
ATOM 805 C CA . LYS A 1 102 ? 8.164 7.259 -1.068 1.00 55.53 102 LYS A CA 1
ATOM 806 C C . LYS A 1 102 ? 7.316 6.284 -0.237 1.00 55.53 102 LYS A C 1
ATOM 808 O O . LYS A 1 102 ? 7.359 6.336 0.991 1.00 55.53 102 LYS A O 1
ATOM 813 N N . ILE A 1 103 ? 6.539 5.420 -0.890 1.00 54.06 103 ILE A N 1
ATOM 814 C CA . ILE A 1 103 ? 5.851 4.255 -0.317 1.00 54.06 103 ILE A CA 1
ATOM 815 C C . ILE A 1 103 ? 6.886 3.125 -0.289 1.00 54.06 103 ILE A C 1
ATOM 817 O O . ILE A 1 103 ? 7.668 3.046 -1.231 1.00 54.06 103 ILE A O 1
ATOM 821 N N . PRO A 1 104 ? 6.923 2.244 0.727 1.00 56.88 104 PRO A N 1
ATOM 822 C CA . PRO A 1 104 ? 7.933 1.185 0.862 1.00 56.88 104 PRO A CA 1
ATOM 823 C C . PRO A 1 104 ? 7.767 0.044 -0.163 1.00 56.88 104 PRO A C 1
ATOM 825 O O . PRO A 1 104 ? 7.769 -1.138 0.185 1.00 56.88 104 PRO A O 1
ATOM 828 N N . HIS A 1 105 ? 7.607 0.372 -1.439 1.00 61.75 105 HIS A N 1
ATOM 829 C CA . HIS A 1 105 ? 7.615 -0.574 -2.541 1.00 61.75 105 HIS A CA 1
ATOM 830 C C . HIS A 1 105 ? 9.023 -1.151 -2.741 1.00 61.75 105 HIS A C 1
ATOM 832 O O . HIS A 1 105 ? 9.131 -2.310 -3.123 1.00 61.75 105 HIS A O 1
ATOM 838 N N . GLU A 1 106 ? 10.093 -0.436 -2.368 1.00 68.94 106 GLU A N 1
ATOM 839 C CA . GLU A 1 106 ? 11.447 -0.995 -2.308 1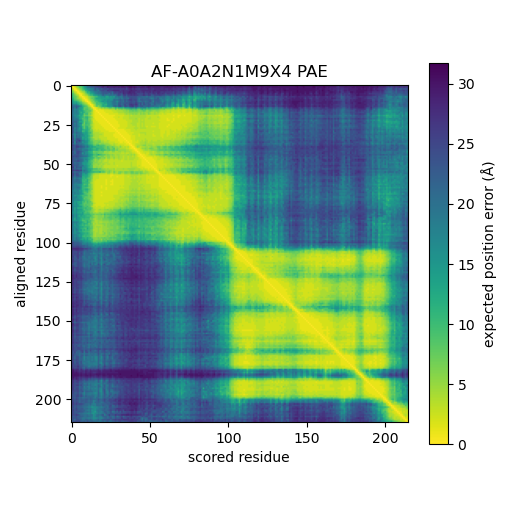.00 68.94 106 GLU A CA 1
ATOM 840 C C . GLU A 1 106 ? 11.557 -2.056 -1.221 1.00 68.94 106 GLU A C 1
ATOM 842 O O . GLU A 1 106 ? 12.264 -3.036 -1.409 1.00 68.94 106 GLU A O 1
ATOM 847 N N . VAL A 1 107 ? 10.836 -1.908 -0.103 1.00 72.19 107 VAL A N 1
ATOM 848 C CA . VAL A 1 107 ? 10.790 -2.926 0.959 1.00 72.19 107 VAL A CA 1
ATOM 849 C C . VAL A 1 107 ? 9.983 -4.136 0.495 1.00 72.19 107 VAL A C 1
ATOM 851 O O . VAL A 1 107 ? 10.388 -5.259 0.766 1.00 72.19 107 VAL A O 1
ATOM 854 N N . ALA A 1 108 ? 8.884 -3.934 -0.238 1.00 75.56 108 ALA A N 1
ATOM 855 C CA . ALA A 1 108 ? 8.092 -5.025 -0.812 1.00 75.56 108 ALA A CA 1
ATOM 856 C C . ALA A 1 108 ? 8.851 -5.773 -1.920 1.00 75.56 108 ALA A C 1
ATOM 858 O O . ALA A 1 108 ? 8.885 -7.001 -1.918 1.00 75.56 108 ALA A O 1
ATOM 859 N N . TYR A 1 109 ? 9.505 -5.039 -2.823 1.00 80.62 109 TYR A N 1
ATOM 860 C CA . TYR A 1 109 ? 10.395 -5.582 -3.850 1.00 80.62 109 TYR A CA 1
ATOM 861 C C . TYR A 1 109 ? 11.572 -6.316 -3.215 1.00 80.62 109 TYR A C 1
ATOM 863 O O . TYR A 1 109 ? 11.913 -7.427 -3.614 1.00 80.62 109 TYR A O 1
ATOM 871 N N . TRP A 1 110 ? 12.160 -5.724 -2.178 1.00 85.38 110 TRP A N 1
ATOM 872 C CA . TRP A 1 110 ? 13.237 -6.348 -1.439 1.00 85.38 110 TRP A CA 1
ATOM 873 C C . TRP A 1 110 ? 12.766 -7.635 -0.759 1.00 85.38 110 TRP A C 1
ATOM 875 O O . TRP A 1 110 ? 13.395 -8.658 -0.968 1.00 85.38 110 TRP A O 1
ATOM 885 N N . LEU A 1 111 ? 11.628 -7.638 -0.057 1.00 86.75 111 LEU A N 1
ATOM 886 C CA . LEU A 1 111 ? 11.034 -8.825 0.577 1.00 86.75 111 LEU A CA 1
ATOM 887 C C . LEU A 1 111 ? 10.479 -9.852 -0.418 1.00 86.75 111 LEU A C 1
ATOM 889 O O . LEU A 1 111 ? 10.047 -10.929 -0.001 1.00 86.75 111 LEU A O 1
ATOM 893 N N . HIS A 1 112 ? 10.461 -9.554 -1.716 1.00 88.88 112 HIS A N 1
ATOM 894 C CA . HIS A 1 112 ? 10.024 -10.510 -2.715 1.00 88.88 112 HIS A CA 1
ATOM 895 C C . HIS A 1 112 ? 11.082 -11.617 -2.859 1.00 88.88 112 HIS A C 1
ATOM 897 O O . HIS A 1 112 ? 12.222 -11.334 -3.234 1.00 88.88 112 HIS A O 1
ATOM 903 N N . PRO A 1 113 ? 10.737 -12.887 -2.615 1.00 88.25 113 PRO A N 1
ATOM 904 C CA . PRO A 1 113 ? 11.708 -13.980 -2.536 1.00 88.25 113 PRO A CA 1
ATOM 905 C C . PRO A 1 113 ? 12.423 -14.295 -3.862 1.00 88.25 113 PRO A C 1
ATOM 907 O O . PRO A 1 113 ? 13.525 -14.838 -3.819 1.00 88.25 113 PRO A O 1
ATOM 910 N N . ASN A 1 114 ? 11.874 -13.907 -5.020 1.00 86.38 114 ASN A N 1
ATOM 911 C CA . ASN A 1 114 ? 12.610 -13.953 -6.296 1.00 86.38 114 ASN A CA 1
ATOM 912 C C . ASN A 1 114 ? 13.582 -12.787 -6.498 1.00 86.38 114 ASN A C 1
ATOM 914 O O . ASN A 1 114 ? 14.648 -12.979 -7.075 1.00 86.38 114 ASN A O 1
ATOM 918 N N . TYR A 1 115 ? 13.234 -11.583 -6.037 1.00 85.00 115 TYR A N 1
ATOM 919 C CA . TYR A 1 115 ? 14.022 -10.391 -6.340 1.00 85.00 115 TYR A CA 1
ATOM 920 C C . TYR A 1 115 ? 15.063 -10.108 -5.263 1.00 85.00 115 TYR A C 1
ATOM 922 O O . TYR A 1 115 ? 16.192 -9.793 -5.606 1.00 85.00 115 TYR A O 1
ATOM 930 N N . ARG A 1 116 ? 14.728 -10.218 -3.970 1.00 84.44 116 ARG A N 1
ATOM 931 C CA . ARG A 1 116 ? 15.652 -10.035 -2.825 1.00 84.44 116 ARG A CA 1
ATOM 932 C C . ARG A 1 116 ? 16.494 -8.749 -2.882 1.00 84.44 116 ARG A C 1
ATOM 934 O O . ARG A 1 116 ? 17.585 -8.673 -2.317 1.00 84.44 116 ARG A O 1
ATOM 941 N N . GLY A 1 117 ? 16.003 -7.726 -3.583 1.00 75.62 117 GLY A N 1
ATOM 942 C CA . GLY A 1 117 ? 16.738 -6.487 -3.841 1.00 75.62 117 GLY A CA 1
ATOM 943 C C . GLY A 1 117 ? 17.867 -6.574 -4.862 1.00 75.62 117 GLY A C 1
ATOM 944 O O . GLY A 1 117 ? 18.741 -5.707 -4.846 1.00 75.62 117 GLY A O 1
ATOM 945 N N . ILE A 1 118 ? 17.882 -7.584 -5.733 1.00 78.88 118 ILE A N 1
ATOM 946 C CA . ILE A 1 118 ? 18.766 -7.624 -6.901 1.00 78.88 118 ILE A CA 1
ATOM 947 C C . ILE A 1 118 ? 18.572 -6.321 -7.692 1.00 78.88 118 ILE A C 1
ATOM 949 O O . ILE A 1 118 ? 17.443 -5.910 -7.972 1.00 78.88 118 ILE A O 1
ATOM 953 N N . GLY A 1 119 ? 19.688 -5.654 -7.997 1.00 76.44 119 GLY A N 1
ATOM 954 C CA . GLY A 1 119 ? 19.719 -4.372 -8.708 1.00 76.44 119 GLY A CA 1
ATOM 955 C C . GLY A 1 119 ? 19.561 -3.122 -7.832 1.00 76.44 119 GLY A C 1
ATOM 956 O O . GLY A 1 119 ? 19.721 -2.016 -8.344 1.00 76.44 119 GLY A O 1
ATOM 957 N N . LEU A 1 120 ? 19.297 -3.249 -6.525 1.00 75.31 120 LEU A N 1
ATOM 958 C CA . LEU A 1 120 ? 19.235 -2.088 -5.630 1.00 75.31 120 LEU A CA 1
ATOM 959 C C . LEU A 1 120 ? 20.637 -1.578 -5.274 1.00 75.31 120 LEU A C 1
ATOM 961 O O . LEU A 1 120 ? 21.543 -2.351 -4.962 1.00 75.31 120 LEU A O 1
ATOM 965 N N . SER A 1 121 ? 20.797 -0.253 -5.252 1.00 76.69 121 SER A N 1
ATOM 966 C CA . SER A 1 121 ? 22.048 0.377 -4.819 1.00 76.69 121 SER A CA 1
ATOM 967 C C . SER A 1 121 ? 22.332 0.132 -3.329 1.00 76.69 121 SER A C 1
ATOM 969 O O . SER A 1 121 ? 21.416 0.015 -2.511 1.00 76.69 121 SER A O 1
ATOM 971 N N . ASN A 1 122 ? 23.608 0.142 -2.932 1.00 72.12 122 ASN A N 1
ATOM 972 C CA . ASN A 1 122 ? 23.993 0.004 -1.519 1.00 72.12 122 ASN A CA 1
ATOM 973 C C . ASN A 1 122 ? 23.371 1.091 -0.619 1.00 72.12 122 ASN A C 1
ATOM 975 O O . ASN A 1 122 ? 23.037 0.826 0.535 1.00 72.12 122 ASN A O 1
ATOM 979 N N . ASN A 1 123 ? 23.138 2.293 -1.153 1.00 73.25 123 ASN A N 1
ATOM 980 C CA . ASN A 1 123 ? 22.488 3.374 -0.410 1.00 73.25 123 ASN A CA 1
ATOM 981 C C . ASN A 1 123 ? 21.022 3.047 -0.074 1.00 73.25 123 ASN A C 1
ATOM 983 O O . ASN A 1 123 ? 20.556 3.405 1.012 1.00 73.25 123 ASN A O 1
ATOM 987 N N . MET A 1 124 ? 20.315 2.310 -0.941 1.00 75.38 124 MET A N 1
ATOM 988 C CA . MET A 1 124 ? 18.935 1.866 -0.698 1.00 75.38 124 MET A CA 1
ATOM 989 C C . MET A 1 124 ? 18.846 0.840 0.434 1.00 75.38 124 MET A C 1
ATOM 991 O O . MET A 1 124 ? 17.887 0.875 1.202 1.00 75.38 124 MET A O 1
ATOM 995 N N . TRP A 1 125 ? 19.863 -0.009 0.621 1.00 78.25 125 TRP A N 1
ATOM 996 C CA . TRP A 1 125 ? 19.898 -0.960 1.740 1.00 78.25 125 TRP A CA 1
ATOM 997 C C . TRP A 1 125 ? 19.743 -0.262 3.096 1.00 78.25 125 TRP A C 1
ATOM 999 O O . TRP A 1 125 ? 18.934 -0.669 3.930 1.00 78.25 125 TRP A O 1
ATOM 1009 N N . SER A 1 126 ? 20.471 0.841 3.295 1.00 77.69 126 SER A N 1
ATOM 1010 C CA . SER A 1 126 ? 20.403 1.620 4.535 1.00 77.69 126 SER A CA 1
ATOM 1011 C C . SER A 1 126 ? 19.008 2.206 4.791 1.00 77.69 126 SER A C 1
ATOM 1013 O O . SER A 1 126 ? 18.571 2.301 5.938 1.00 77.69 126 SER A O 1
ATOM 1015 N N . GLN A 1 127 ? 18.290 2.574 3.727 1.00 78.81 127 GLN A N 1
ATOM 1016 C CA . GLN A 1 127 ? 16.941 3.130 3.807 1.00 78.81 127 GLN A CA 1
ATOM 1017 C C . GLN A 1 127 ? 15.913 2.037 4.118 1.00 78.81 127 GLN A C 1
ATOM 1019 O O . GLN A 1 127 ? 15.105 2.207 5.030 1.00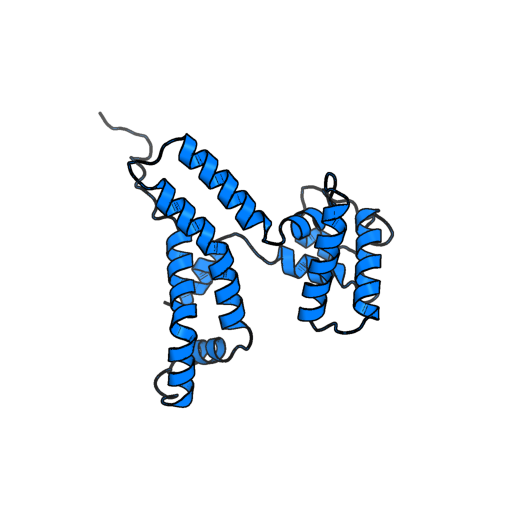 78.81 127 GLN A O 1
ATOM 1024 N N . ILE A 1 128 ? 16.008 0.885 3.446 1.00 79.94 128 ILE A N 1
ATOM 1025 C CA . ILE A 1 128 ? 15.161 -0.292 3.693 1.00 79.94 128 ILE A CA 1
ATOM 1026 C C . ILE A 1 128 ? 15.329 -0.774 5.139 1.00 79.94 128 ILE A C 1
ATOM 1028 O O . ILE A 1 128 ? 14.338 -0.999 5.831 1.00 79.94 128 ILE A O 1
ATOM 1032 N N . ALA A 1 129 ? 16.566 -0.850 5.637 1.00 81.69 129 ALA A N 1
ATOM 1033 C CA . ALA A 1 129 ? 16.871 -1.218 7.020 1.00 81.69 129 ALA A CA 1
ATOM 1034 C C . ALA A 1 129 ? 16.256 -0.252 8.045 1.00 81.69 129 ALA A C 1
ATOM 1036 O O . ALA A 1 129 ? 15.640 -0.689 9.023 1.00 81.69 129 ALA A O 1
ATOM 1037 N N . LYS A 1 130 ? 16.372 1.063 7.813 1.00 81.50 130 LYS A N 1
ATOM 1038 C CA . LYS A 1 130 ? 15.735 2.088 8.659 1.00 81.50 130 LYS A CA 1
ATOM 1039 C C . LYS A 1 130 ? 14.214 1.943 8.660 1.00 81.50 130 LYS A C 1
ATOM 1041 O O . LYS A 1 130 ? 13.597 1.997 9.724 1.00 81.50 130 LYS A O 1
ATOM 1046 N N . TYR A 1 131 ? 13.616 1.716 7.493 1.00 78.44 131 TYR A N 1
ATOM 1047 C CA . TYR A 1 131 ? 12.170 1.580 7.362 1.00 78.44 131 TYR A CA 1
ATOM 1048 C C . TYR A 1 131 ? 11.642 0.311 8.039 1.00 78.44 131 TYR A C 1
ATOM 1050 O O . TYR A 1 131 ? 10.729 0.384 8.860 1.00 78.44 131 TYR A O 1
ATOM 1058 N N . ALA A 1 132 ? 12.259 -0.844 7.776 1.00 79.50 132 ALA A N 1
ATOM 1059 C CA . ALA A 1 132 ? 11.912 -2.108 8.422 1.00 79.50 132 ALA A CA 1
ATOM 1060 C C . ALA A 1 132 ? 12.041 -2.010 9.953 1.00 79.50 132 ALA A C 1
ATOM 1062 O O . ALA A 1 132 ? 11.174 -2.490 10.683 1.00 79.50 132 ALA A O 1
ATOM 1063 N N . SER A 1 133 ? 13.066 -1.305 10.446 1.00 80.94 133 SER A N 1
ATOM 1064 C CA . SER A 1 133 ? 13.240 -1.034 11.880 1.00 80.94 133 SER A CA 1
ATOM 1065 C C . SER A 1 133 ? 12.112 -0.169 12.457 1.00 80.94 133 SER A C 1
ATOM 1067 O O . SER A 1 133 ? 11.632 -0.442 13.556 1.00 80.94 133 SER A O 1
ATOM 1069 N N . SER A 1 134 ? 11.639 0.840 11.718 1.00 77.88 134 SER A N 1
ATOM 1070 C CA . SER A 1 134 ? 10.482 1.655 12.117 1.00 77.88 134 SER A CA 1
ATOM 1071 C C . SER A 1 134 ? 9.183 0.840 12.145 1.00 77.88 134 SER A C 1
ATOM 1073 O O . SER A 1 134 ? 8.435 0.912 13.120 1.00 77.88 134 SER A O 1
ATOM 1075 N N . LEU A 1 135 ? 8.943 -0.008 11.137 1.00 74.69 135 LEU A N 1
ATOM 1076 C CA . LEU A 1 135 ? 7.796 -0.926 11.116 1.00 74.69 135 LEU A CA 1
ATOM 1077 C C . LEU A 1 135 ? 7.812 -1.895 12.304 1.00 74.69 135 LEU A C 1
ATOM 1079 O O . LEU A 1 135 ? 6.767 -2.175 12.903 1.00 74.69 135 LEU A O 1
ATOM 1083 N N . LEU A 1 136 ? 8.995 -2.398 12.658 1.00 78.50 136 LEU A N 1
ATOM 1084 C CA . LEU A 1 136 ? 9.184 -3.286 13.798 1.00 78.50 136 LEU A CA 1
ATOM 1085 C C . LEU A 1 136 ? 8.880 -2.573 15.124 1.00 78.50 136 LEU A C 1
ATOM 1087 O O . LEU A 1 136 ? 8.143 -3.108 15.955 1.00 78.50 136 LEU A O 1
ATOM 1091 N N . TYR A 1 137 ? 9.380 -1.344 15.284 1.00 76.75 137 TYR A N 1
ATOM 1092 C CA . TYR A 1 137 ? 9.103 -0.496 16.444 1.00 76.75 137 TYR A CA 1
ATOM 1093 C C . TYR A 1 137 ? 7.601 -0.232 16.607 1.00 76.75 137 TYR A C 1
ATOM 1095 O O . TYR A 1 137 ? 7.040 -0.447 17.684 1.00 76.75 137 TYR A O 1
ATOM 1103 N N . ASN A 1 138 ? 6.928 0.144 15.515 1.00 69.62 138 ASN A N 1
ATOM 1104 C CA . ASN A 1 138 ? 5.481 0.379 15.486 1.00 69.62 138 ASN A CA 1
ATOM 1105 C C . ASN A 1 138 ? 4.674 -0.899 15.765 1.00 69.62 138 ASN A C 1
ATOM 1107 O O . ASN A 1 138 ? 3.560 -0.831 16.275 1.00 69.62 138 ASN A O 1
ATOM 1111 N N . SER A 1 139 ? 5.251 -2.072 15.495 1.00 66.25 139 SER A N 1
ATOM 1112 C CA . SER A 1 139 ? 4.663 -3.376 15.816 1.00 66.25 139 SER A CA 1
ATOM 1113 C C . SER A 1 139 ? 4.845 -3.801 17.283 1.00 66.25 139 SER A C 1
ATOM 1115 O O . SER A 1 139 ? 4.473 -4.919 17.627 1.00 66.25 139 SER A O 1
ATOM 1117 N N . GLY A 1 140 ? 5.406 -2.944 18.146 1.00 71.88 140 GLY A N 1
ATOM 1118 C CA . GLY A 1 140 ? 5.540 -3.179 19.591 1.00 71.88 140 GLY A CA 1
ATOM 1119 C C . GLY A 1 140 ? 6.913 -3.686 20.044 1.00 71.88 140 GLY A C 1
ATOM 1120 O O . GLY A 1 140 ? 7.161 -3.791 21.245 1.00 71.88 140 GLY A O 1
ATOM 1121 N N . TYR A 1 141 ? 7.841 -3.944 19.120 1.00 74.12 141 TYR A N 1
ATOM 1122 C CA . TYR A 1 141 ? 9.192 -4.404 19.442 1.00 74.12 141 TYR A CA 1
ATOM 1123 C C . TYR A 1 141 ? 10.128 -3.207 19.658 1.00 74.12 141 TYR A C 1
ATOM 1125 O O . TYR A 1 141 ? 10.723 -2.680 18.722 1.00 74.12 141 TYR A O 1
ATOM 1133 N N . LYS A 1 142 ? 10.263 -2.773 20.916 1.00 71.62 142 LYS A N 1
ATOM 1134 C CA . LYS A 1 142 ? 10.976 -1.532 21.285 1.00 71.62 142 LYS A CA 1
ATOM 1135 C C . LYS A 1 142 ? 12.433 -1.716 21.735 1.00 71.62 142 LYS A C 1
ATOM 1137 O O . LYS A 1 142 ? 13.078 -0.738 22.101 1.00 71.62 142 LYS A O 1
ATOM 1142 N N . SER A 1 143 ? 12.963 -2.942 21.756 1.00 75.44 143 SER A N 1
ATOM 1143 C CA . SER A 1 143 ? 14.313 -3.209 22.276 1.00 75.44 143 SER A CA 1
ATOM 1144 C C . SER A 1 143 ? 15.401 -3.083 21.203 1.00 75.44 143 SER A C 1
ATOM 1146 O O . SER A 1 143 ? 15.204 -3.458 20.048 1.00 75.44 143 SER A O 1
ATOM 1148 N N . LYS A 1 144 ? 16.602 -2.630 21.591 1.00 70.44 144 LYS A N 1
ATOM 1149 C CA . LYS A 1 144 ? 17.783 -2.595 20.702 1.00 70.44 144 LYS A CA 1
ATOM 1150 C C . LYS A 1 144 ? 18.129 -3.988 20.152 1.00 70.44 144 LYS A C 1
ATOM 1152 O O . LYS A 1 144 ? 18.483 -4.124 18.986 1.00 70.44 144 LYS A O 1
ATOM 1157 N N . ASN A 1 145 ? 17.923 -5.026 20.965 1.00 79.75 145 ASN A N 1
ATOM 1158 C CA . ASN A 1 145 ? 18.106 -6.422 20.562 1.00 79.75 145 ASN A CA 1
ATOM 1159 C C . ASN A 1 145 ? 17.145 -6.851 19.442 1.00 79.75 145 ASN A C 1
ATOM 1161 O O . ASN A 1 145 ? 17.515 -7.688 18.625 1.00 79.75 145 ASN A O 1
ATOM 1165 N N . ALA A 1 146 ? 15.931 -6.294 19.381 1.00 77.88 146 ALA A N 1
ATOM 1166 C CA . ALA A 1 146 ? 14.994 -6.555 18.292 1.00 77.88 146 ALA A CA 1
ATOM 1167 C C . ALA A 1 146 ? 15.477 -5.936 16.973 1.00 77.88 146 ALA A C 1
ATOM 1169 O O . ALA A 1 146 ? 15.482 -6.610 15.951 1.00 77.88 146 ALA A O 1
ATOM 1170 N N . ALA A 1 147 ? 15.957 -4.691 16.998 1.00 79.31 147 ALA A N 1
ATOM 1171 C CA . ALA A 1 147 ? 16.500 -4.053 15.801 1.00 79.31 147 ALA A CA 1
ATOM 1172 C C . ALA A 1 147 ? 17.722 -4.813 15.253 1.00 79.31 147 ALA A C 1
ATOM 1174 O O . ALA A 1 147 ? 17.769 -5.115 14.065 1.00 79.31 147 ALA A O 1
ATOM 1175 N N . SER A 1 148 ? 18.674 -5.210 16.106 1.00 83.00 148 SER A N 1
ATOM 1176 C CA . SER A 1 148 ? 19.850 -5.973 15.656 1.00 83.00 148 SER A CA 1
ATOM 1177 C C . SER A 1 148 ? 19.488 -7.345 15.075 1.00 83.00 148 SER A C 1
ATOM 1179 O O . SER A 1 148 ? 20.047 -7.739 14.055 1.00 83.00 148 SER A O 1
ATOM 1181 N N . LYS A 1 149 ? 18.527 -8.058 15.680 1.00 85.62 149 LYS A N 1
ATOM 1182 C CA . LYS A 1 149 ? 18.026 -9.340 15.152 1.00 85.62 149 LYS A CA 1
ATOM 1183 C C . LYS A 1 149 ? 17.336 -9.178 13.804 1.00 85.62 149 LYS A C 1
ATOM 1185 O O . LYS A 1 149 ? 17.515 -10.017 12.928 1.00 85.62 149 LYS A O 1
ATOM 1190 N N . LEU A 1 150 ? 16.578 -8.098 13.619 1.00 87.44 150 LEU A N 1
ATOM 1191 C CA . LEU A 1 150 ? 15.987 -7.773 12.328 1.00 87.44 150 LEU A CA 1
ATOM 1192 C C . LEU A 1 150 ? 17.063 -7.566 11.261 1.00 87.44 150 LEU A C 1
ATOM 1194 O O . LEU A 1 150 ? 16.956 -8.155 10.195 1.00 87.44 150 LEU A O 1
ATOM 1198 N N . ILE A 1 151 ? 18.103 -6.778 11.546 1.00 86.62 151 ILE A N 1
ATOM 1199 C CA . ILE A 1 151 ? 19.184 -6.526 10.583 1.00 86.62 151 ILE A CA 1
ATOM 1200 C C . ILE A 1 151 ? 19.920 -7.817 10.204 1.00 86.62 151 ILE A C 1
ATOM 1202 O O . ILE A 1 151 ? 20.201 -8.013 9.024 1.00 86.62 151 ILE A O 1
ATOM 1206 N N . ALA A 1 152 ? 20.176 -8.709 11.167 1.00 87.50 152 ALA A N 1
ATOM 1207 C CA . ALA A 1 152 ? 20.753 -10.027 10.891 1.00 87.50 152 ALA A CA 1
ATOM 1208 C C . ALA A 1 152 ? 19.842 -10.857 9.970 1.00 87.50 152 ALA A C 1
ATOM 1210 O O . ALA A 1 152 ? 20.258 -11.245 8.886 1.00 87.50 152 ALA A O 1
ATOM 1211 N N . ASN A 1 153 ? 18.556 -10.984 10.319 1.00 88.19 153 ASN A N 1
ATOM 1212 C CA . ASN A 1 153 ? 17.566 -11.673 9.486 1.00 88.19 153 ASN A CA 1
ATOM 1213 C C . ASN A 1 153 ? 17.476 -11.089 8.069 1.00 88.19 153 ASN A C 1
ATOM 1215 O O . ASN A 1 153 ? 17.276 -11.823 7.104 1.00 88.19 153 ASN A O 1
ATOM 1219 N N . MET A 1 154 ? 17.600 -9.765 7.933 1.00 88.69 154 MET A N 1
ATOM 1220 C CA . MET A 1 154 ? 17.605 -9.117 6.627 1.00 88.69 154 MET A CA 1
ATOM 1221 C C . MET A 1 154 ? 18.831 -9.515 5.804 1.00 88.69 154 MET A C 1
ATOM 1223 O O . MET A 1 154 ? 18.693 -9.802 4.614 1.00 88.69 154 MET A O 1
ATOM 1227 N N . ALA A 1 155 ? 20.016 -9.541 6.417 1.00 88.19 155 ALA A N 1
ATOM 1228 C CA . ALA A 1 155 ? 21.241 -9.979 5.755 1.00 88.19 155 ALA A CA 1
ATOM 1229 C C . ALA A 1 155 ? 21.134 -11.442 5.298 1.00 88.19 155 ALA A C 1
ATOM 1231 O O . ALA A 1 155 ? 21.367 -11.722 4.122 1.00 88.19 155 ALA A O 1
ATOM 1232 N N . ASP A 1 156 ? 20.672 -12.334 6.174 1.00 89.75 156 ASP A N 1
ATOM 1233 C CA . ASP A 1 156 ? 20.495 -13.758 5.871 1.00 89.75 156 ASP A CA 1
ATOM 1234 C C . ASP A 1 156 ? 19.513 -13.961 4.707 1.00 89.75 156 ASP A C 1
ATOM 1236 O O . ASP A 1 156 ? 19.787 -14.705 3.765 1.00 89.75 156 ASP A O 1
ATOM 1240 N N . PHE A 1 157 ? 18.393 -13.228 4.701 1.00 90.44 157 PHE A N 1
ATOM 1241 C CA . PHE A 1 157 ? 17.421 -13.288 3.610 1.00 90.44 157 PHE A CA 1
ATOM 1242 C C . PHE A 1 157 ? 18.017 -12.835 2.271 1.00 90.44 157 PHE A C 1
ATOM 1244 O O . PHE A 1 157 ? 17.823 -13.511 1.254 1.00 90.44 157 PHE A O 1
ATOM 1251 N N . LYS A 1 158 ? 18.793 -11.740 2.268 1.00 87.06 158 LYS A N 1
ATOM 1252 C CA . LYS A 1 158 ? 19.504 -11.255 1.073 1.00 87.06 158 LYS A CA 1
ATOM 1253 C C . LYS A 1 158 ? 20.486 -12.304 0.544 1.00 87.06 158 LYS A C 1
ATOM 1255 O O . LYS A 1 158 ? 20.557 -12.508 -0.665 1.00 87.06 158 LYS A O 1
ATOM 1260 N N . CYS A 1 159 ? 21.209 -12.972 1.439 1.00 88.50 159 CYS A N 1
ATOM 1261 C CA . CYS A 1 159 ? 22.217 -13.977 1.104 1.00 88.50 159 CYS A CA 1
ATOM 1262 C C . CYS A 1 159 ? 21.641 -15.371 0.810 1.00 88.50 159 CYS A C 1
ATOM 1264 O O . CYS A 1 159 ? 22.391 -16.255 0.411 1.00 88.50 159 CYS A O 1
ATOM 1266 N N . LYS A 1 160 ? 20.322 -15.561 0.952 1.00 89.69 160 LYS A N 1
ATOM 1267 C CA . LYS A 1 160 ? 19.649 -16.868 0.855 1.00 89.69 160 LYS A CA 1
ATOM 1268 C C . LYS A 1 160 ? 20.139 -17.887 1.893 1.00 89.69 160 LYS A C 1
ATOM 1270 O O . LYS A 1 160 ? 20.150 -19.083 1.619 1.00 89.69 160 LYS A O 1
ATOM 1275 N N . ASP A 1 161 ? 20.523 -17.415 3.071 1.00 87.50 161 ASP A N 1
ATOM 1276 C CA . ASP A 1 161 ? 21.108 -18.251 4.116 1.00 87.50 161 ASP A CA 1
ATOM 1277 C C . ASP A 1 161 ? 20.048 -18.796 5.094 1.00 87.50 161 ASP A C 1
ATOM 1279 O O . ASP A 1 161 ? 18.941 -18.256 5.227 1.00 87.50 161 ASP A O 1
ATOM 1283 N N . GLY A 1 162 ? 20.382 -19.892 5.775 1.00 87.06 162 GLY A N 1
ATOM 1284 C CA . GLY A 1 162 ? 19.569 -20.526 6.808 1.00 87.06 162 GLY A CA 1
ATOM 1285 C C . GLY A 1 162 ? 18.138 -20.819 6.353 1.00 87.06 162 GLY A C 1
ATOM 1286 O O . GLY A 1 162 ? 17.902 -21.475 5.337 1.00 87.06 162 GLY A O 1
ATOM 1287 N N . ILE A 1 163 ? 17.164 -20.302 7.107 1.00 86.75 163 ILE A N 1
ATOM 1288 C CA . ILE A 1 163 ? 15.726 -20.502 6.855 1.00 86.75 163 ILE A CA 1
ATOM 1289 C C . ILE A 1 163 ? 15.217 -19.794 5.584 1.00 86.75 163 ILE A C 1
ATOM 1291 O O . ILE A 1 163 ? 14.094 -20.043 5.153 1.00 86.75 163 ILE A O 1
ATOM 1295 N N . TYR A 1 164 ? 16.025 -18.927 4.961 1.00 90.00 164 TYR A N 1
ATOM 1296 C CA . TYR A 1 164 ? 15.680 -18.205 3.729 1.00 90.00 164 TYR A CA 1
ATOM 1297 C C . TYR A 1 164 ? 16.234 -18.859 2.455 1.00 90.00 164 TYR A C 1
ATOM 1299 O O . TYR A 1 164 ? 16.079 -18.307 1.358 1.00 90.00 164 TYR A O 1
ATOM 1307 N N . SER A 1 165 ? 16.877 -20.019 2.587 1.00 88.94 165 SER A N 1
ATOM 1308 C CA . SER A 1 165 ? 17.375 -20.827 1.466 1.00 88.94 165 SER A CA 1
ATOM 1309 C C . SER A 1 165 ? 16.259 -21.473 0.639 1.00 88.94 165 SER A C 1
ATOM 1311 O O . SER A 1 165 ? 16.510 -21.889 -0.489 1.00 88.94 165 SER A O 1
ATOM 1313 N N . LEU A 1 166 ? 15.023 -21.498 1.158 1.00 87.06 166 LEU A N 1
ATOM 1314 C CA . LEU A 1 166 ? 13.852 -22.025 0.460 1.00 87.06 166 LEU A CA 1
ATOM 1315 C C . LEU A 1 166 ? 13.712 -21.394 -0.935 1.00 87.06 166 LEU A C 1
ATOM 1317 O O . LEU A 1 166 ? 13.653 -20.166 -1.085 1.00 87.06 166 LEU A O 1
ATOM 1321 N N . GLU A 1 167 ? 13.634 -22.237 -1.961 1.00 86.81 167 GLU A N 1
ATOM 1322 C CA . GLU A 1 167 ? 13.407 -21.780 -3.327 1.00 86.81 167 GLU A CA 1
ATOM 1323 C C . GLU A 1 167 ? 12.015 -21.166 -3.474 1.00 86.81 167 GLU A C 1
ATOM 1325 O O . GLU A 1 167 ? 11.061 -21.523 -2.776 1.00 86.81 167 GLU A O 1
ATOM 1330 N N . TYR A 1 168 ? 11.910 -20.194 -4.372 1.00 87.62 168 TYR A N 1
ATOM 1331 C CA . TYR A 1 168 ? 10.637 -19.600 -4.740 1.00 87.62 168 TYR A CA 1
ATOM 1332 C C . TYR A 1 168 ? 10.272 -20.045 -6.147 1.00 87.62 168 TYR A C 1
ATOM 1334 O O . TYR A 1 168 ? 11.063 -19.879 -7.071 1.00 87.62 168 TYR A O 1
ATOM 1342 N N . ASP A 1 169 ? 9.064 -20.577 -6.292 1.00 83.94 169 ASP A N 1
ATOM 1343 C CA . ASP A 1 169 ? 8.443 -20.834 -7.584 1.00 83.94 169 ASP A CA 1
ATOM 1344 C C . ASP A 1 169 ? 7.369 -19.783 -7.878 1.00 83.94 169 ASP A C 1
ATOM 1346 O O . ASP A 1 169 ? 6.769 -19.198 -6.975 1.00 83.94 169 ASP A O 1
ATOM 1350 N N . GLU A 1 170 ? 7.116 -19.553 -9.163 1.00 75.88 170 GLU A N 1
ATOM 1351 C CA . GLU A 1 170 ? 6.141 -18.562 -9.629 1.00 75.88 170 GLU A CA 1
ATOM 1352 C C . GLU A 1 170 ? 4.681 -18.979 -9.385 1.00 75.88 170 GLU A C 1
ATOM 1354 O O . GLU A 1 170 ? 3.774 -18.163 -9.544 1.00 75.88 170 GLU A O 1
ATOM 1359 N N . PHE A 1 171 ? 4.431 -20.224 -8.962 1.00 80.94 171 PHE A N 1
ATOM 1360 C CA . PHE A 1 171 ? 3.087 -20.728 -8.670 1.00 80.94 171 PHE A CA 1
ATOM 1361 C C . PHE A 1 171 ? 2.590 -20.311 -7.280 1.00 80.94 171 PHE A C 1
ATOM 1363 O O . PHE A 1 171 ? 1.398 -20.432 -6.983 1.00 80.94 171 PHE A O 1
ATOM 1370 N N . ARG A 1 172 ? 3.473 -19.798 -6.416 1.00 81.06 172 ARG A N 1
ATOM 1371 C CA . ARG A 1 172 ? 3.134 -19.300 -5.080 1.00 81.06 172 ARG A CA 1
ATOM 1372 C C . ARG A 1 172 ? 3.265 -17.789 -5.013 1.00 81.06 172 ARG A C 1
ATOM 1374 O O . ARG A 1 172 ? 4.197 -17.201 -5.538 1.00 81.06 172 ARG A O 1
ATOM 1381 N N . SER A 1 173 ? 2.347 -17.145 -4.293 1.00 85.06 173 SER A N 1
ATOM 1382 C CA . SER A 1 173 ? 2.505 -15.724 -3.986 1.00 85.06 173 SER A CA 1
ATOM 1383 C C . SER A 1 173 ? 3.623 -15.513 -2.953 1.00 85.06 173 SER A C 1
ATOM 1385 O O . SER A 1 173 ? 3.854 -16.389 -2.108 1.00 85.06 173 SER A O 1
ATOM 1387 N N . PRO A 1 174 ? 4.270 -14.332 -2.919 1.00 85.25 174 PRO A N 1
ATOM 1388 C CA . PRO A 1 174 ? 5.263 -14.001 -1.895 1.00 85.25 174 PRO A CA 1
ATOM 1389 C C . PRO A 1 174 ? 4.727 -14.191 -0.475 1.00 85.25 174 PRO A C 1
ATOM 1391 O O . PRO A 1 174 ? 5.428 -14.694 0.399 1.00 85.25 174 PRO A O 1
ATOM 1394 N N . GLN A 1 175 ? 3.452 -13.859 -0.253 1.00 86.12 175 GLN A N 1
ATOM 1395 C CA . GLN A 1 175 ? 2.789 -14.054 1.033 1.00 86.12 175 GLN A CA 1
ATOM 1396 C C . GLN A 1 175 ? 2.742 -15.531 1.447 1.00 86.12 175 GLN A C 1
ATOM 1398 O O . GLN A 1 175 ? 2.953 -15.838 2.618 1.00 86.12 175 GLN A O 1
ATOM 1403 N N . ILE A 1 176 ? 2.454 -16.442 0.510 1.00 86.94 176 ILE A N 1
ATOM 1404 C CA . ILE A 1 176 ? 2.451 -17.884 0.775 1.00 86.94 176 ILE A CA 1
ATOM 1405 C C . ILE A 1 176 ? 3.873 -18.349 1.071 1.00 86.94 176 ILE A C 1
ATOM 1407 O O . ILE A 1 176 ? 4.075 -19.008 2.084 1.00 86.94 176 ILE A O 1
ATOM 1411 N N . TRP A 1 177 ? 4.863 -17.951 0.268 1.00 91.06 177 TRP A N 1
ATOM 1412 C CA . TRP A 1 177 ? 6.264 -18.311 0.514 1.00 91.06 177 TRP A CA 1
ATOM 1413 C C . TRP A 1 177 ? 6.724 -17.905 1.919 1.00 91.06 177 TRP A C 1
ATOM 1415 O O . TRP A 1 177 ? 7.239 -18.736 2.664 1.00 91.06 177 TRP A O 1
ATOM 1425 N N . TRP A 1 178 ? 6.423 -16.673 2.343 1.00 89.81 178 TRP A N 1
ATOM 1426 C CA . TRP A 1 178 ? 6.753 -16.194 3.686 1.00 89.81 178 TRP A CA 1
ATOM 1427 C C . TRP A 1 178 ? 6.082 -16.994 4.805 1.00 89.81 178 TRP A C 1
ATOM 1429 O O . TRP A 1 178 ? 6.663 -17.079 5.879 1.00 89.81 178 TRP A O 1
ATOM 1439 N N . LYS A 1 179 ? 4.912 -17.613 4.591 1.00 87.81 179 LYS A N 1
ATOM 1440 C CA . LYS A 1 179 ? 4.290 -18.516 5.584 1.00 87.81 179 LYS A CA 1
ATOM 1441 C C . LYS A 1 179 ? 5.027 -19.852 5.723 1.00 87.81 179 LYS A C 1
ATOM 1443 O O . LYS A 1 179 ? 4.952 -20.453 6.786 1.00 87.81 179 LYS A O 1
ATOM 1448 N N . PHE A 1 180 ? 5.707 -20.302 4.670 1.00 85.75 180 PHE A N 1
ATOM 1449 C CA . PHE A 1 180 ? 6.439 -21.573 4.634 1.00 85.75 180 PHE A CA 1
ATOM 1450 C C . PHE A 1 180 ? 7.896 -21.466 5.091 1.00 85.75 180 PHE A C 1
ATOM 1452 O O . PHE A 1 180 ? 8.528 -22.496 5.302 1.00 85.75 180 PHE A O 1
ATOM 1459 N N . VAL A 1 181 ? 8.432 -20.252 5.257 1.00 85.44 181 VAL A N 1
ATOM 1460 C CA . VAL A 1 181 ? 9.736 -20.039 5.900 1.00 85.44 181 VAL A CA 1
ATOM 1461 C C . VAL A 1 181 ? 9.666 -20.597 7.324 1.00 85.44 181 VAL A C 1
ATOM 1463 O O . VAL A 1 181 ? 9.019 -20.004 8.194 1.00 85.44 181 VAL A O 1
ATOM 1466 N N . ASP A 1 182 ? 10.290 -21.763 7.525 1.00 67.94 182 ASP A N 1
ATOM 1467 C CA . ASP A 1 182 ? 10.223 -22.519 8.773 1.00 67.94 182 ASP A CA 1
ATOM 1468 C C . ASP A 1 182 ? 10.850 -21.713 9.910 1.00 67.94 182 ASP A C 1
ATOM 1470 O O . ASP A 1 182 ? 11.988 -21.242 9.844 1.00 67.94 182 ASP A O 1
ATOM 1474 N N . ASN A 1 183 ? 10.066 -21.513 10.958 1.00 63.66 183 ASN A N 1
ATOM 1475 C CA . ASN A 1 183 ? 10.397 -20.642 12.063 1.00 63.66 183 ASN A CA 1
ATOM 1476 C C . ASN A 1 183 ? 10.257 -21.445 13.347 1.00 63.66 183 ASN A C 1
ATOM 1478 O O . ASN A 1 183 ? 9.351 -21.208 14.145 1.00 63.66 183 ASN A O 1
ATOM 1482 N N . ASN A 1 184 ? 11.175 -22.393 13.552 1.00 56.09 184 ASN A N 1
ATOM 1483 C CA . ASN A 1 184 ? 11.164 -23.315 14.692 1.00 56.09 184 ASN A CA 1
ATOM 1484 C C . ASN A 1 184 ? 11.139 -22.639 16.081 1.00 56.09 184 ASN A C 1
ATOM 1486 O O . ASN A 1 184 ? 11.045 -23.325 17.095 1.00 56.09 184 ASN A O 1
ATOM 1490 N N . LYS A 1 185 ? 11.182 -21.300 16.168 1.00 54.00 185 LYS A N 1
ATOM 1491 C CA . LYS A 1 185 ? 10.909 -20.525 17.385 1.00 54.00 185 LYS A CA 1
ATOM 1492 C C . LYS A 1 185 ? 10.325 -19.143 17.058 1.00 54.00 185 LYS A C 1
ATOM 1494 O O . LYS A 1 185 ? 11.079 -18.185 17.112 1.00 54.00 185 LYS A O 1
ATOM 1499 N N . ASN A 1 186 ? 9.028 -19.022 16.743 1.00 52.19 186 ASN A N 1
ATOM 1500 C CA . ASN A 1 186 ? 8.128 -17.849 16.929 1.00 52.19 186 ASN A CA 1
ATOM 1501 C C . ASN A 1 186 ? 8.721 -16.408 17.044 1.00 52.19 186 ASN A C 1
ATOM 1503 O O . ASN A 1 186 ? 8.206 -15.582 17.794 1.00 52.19 186 ASN A O 1
ATOM 1507 N N . ASN A 1 187 ? 9.791 -16.050 16.329 1.00 61.72 187 ASN A N 1
ATOM 1508 C CA . ASN A 1 187 ? 10.492 -14.770 16.522 1.00 61.72 187 ASN A CA 1
ATOM 1509 C C . ASN A 1 187 ? 11.201 -14.260 15.260 1.00 61.72 187 ASN A C 1
ATOM 1511 O O . ASN A 1 187 ? 12.063 -13.380 15.342 1.00 61.72 187 ASN A O 1
ATOM 1515 N N . ASN A 1 188 ? 10.814 -14.754 14.081 1.00 78.00 188 ASN A N 1
ATOM 1516 C CA . ASN A 1 188 ? 11.245 -14.132 12.828 1.00 78.00 188 ASN A CA 1
ATOM 1517 C C . ASN A 1 188 ? 10.489 -12.813 12.610 1.00 78.00 188 ASN A C 1
ATOM 1519 O O . ASN A 1 188 ? 9.391 -12.752 12.058 1.00 78.00 188 ASN A O 1
ATOM 1523 N N . GLN A 1 189 ? 11.110 -11.733 13.068 1.00 80.69 189 GLN A N 1
ATOM 1524 C CA . GLN A 1 189 ? 10.598 -10.373 12.928 1.00 80.69 189 GLN A CA 1
ATOM 1525 C C . GLN A 1 189 ? 10.465 -9.952 11.463 1.00 80.69 189 GLN A C 1
ATOM 1527 O O . GLN A 1 189 ? 9.559 -9.189 11.130 1.00 80.69 189 GLN A O 1
ATOM 1532 N N . LEU A 1 190 ? 11.324 -10.479 10.588 1.00 86.19 190 LEU A N 1
ATOM 1533 C CA . LEU A 1 190 ? 11.296 -10.185 9.165 1.00 86.19 190 LEU A CA 1
ATOM 1534 C C . LEU A 1 190 ? 10.075 -10.810 8.485 1.00 86.19 190 LEU A C 1
ATOM 1536 O O . LEU A 1 190 ? 9.367 -10.124 7.752 1.00 86.19 190 LEU A O 1
ATOM 1540 N N . GLN A 1 191 ? 9.774 -12.070 8.809 1.00 86.69 191 GLN A N 1
ATOM 1541 C CA . GLN A 1 191 ? 8.564 -12.764 8.357 1.00 86.69 191 GLN A CA 1
ATOM 1542 C C . GLN A 1 191 ? 7.299 -12.001 8.769 1.00 86.69 191 GLN A C 1
ATOM 1544 O O . GLN A 1 191 ? 6.415 -11.777 7.944 1.00 86.69 191 GLN A O 1
ATOM 1549 N N . ASN A 1 192 ? 7.229 -11.526 10.016 1.00 79.94 192 ASN A N 1
ATOM 1550 C CA . ASN A 1 192 ? 6.087 -10.742 10.495 1.00 79.94 192 ASN A CA 1
ATOM 1551 C C . ASN A 1 192 ? 5.896 -9.434 9.712 1.00 79.94 192 ASN A C 1
ATOM 1553 O O . ASN A 1 192 ? 4.764 -9.061 9.403 1.00 79.94 192 ASN A O 1
ATOM 1557 N N . ILE A 1 193 ? 6.988 -8.739 9.381 1.00 79.69 193 ILE A N 1
ATOM 1558 C CA . ILE A 1 193 ? 6.940 -7.528 8.551 1.00 79.69 193 ILE A CA 1
ATOM 1559 C C . ILE A 1 193 ? 6.470 -7.876 7.136 1.00 79.69 193 ILE A C 1
ATOM 1561 O O . ILE A 1 193 ? 5.572 -7.214 6.618 1.00 79.69 193 ILE A O 1
ATOM 1565 N N . ALA A 1 194 ? 7.017 -8.934 6.537 1.00 84.38 194 ALA A N 1
ATOM 1566 C CA . ALA A 1 194 ? 6.663 -9.364 5.190 1.00 84.38 194 ALA A CA 1
ATOM 1567 C C . ALA A 1 194 ? 5.194 -9.760 5.066 1.00 84.38 194 ALA A C 1
ATOM 1569 O O . ALA A 1 194 ? 4.511 -9.309 4.150 1.00 84.38 194 ALA A O 1
ATOM 1570 N N . LEU A 1 195 ? 4.671 -10.534 6.018 1.00 82.12 195 LEU A N 1
ATOM 1571 C CA . LEU A 1 195 ? 3.267 -10.940 6.017 1.00 82.12 195 LEU A CA 1
ATOM 1572 C C . LEU A 1 195 ? 2.320 -9.746 6.157 1.00 82.12 195 LEU A C 1
ATOM 1574 O O . LEU A 1 195 ? 1.290 -9.725 5.488 1.00 82.12 195 LEU A O 1
ATOM 1578 N N . LYS A 1 196 ? 2.667 -8.744 6.976 1.00 75.12 196 LYS A N 1
ATOM 1579 C CA . LYS A 1 196 ? 1.885 -7.501 7.083 1.00 75.12 196 LYS A CA 1
ATOM 1580 C C . LYS A 1 196 ? 1.930 -6.690 5.793 1.00 75.12 196 LYS A C 1
ATOM 1582 O O . LYS A 1 196 ? 0.897 -6.196 5.360 1.00 75.12 196 LYS A O 1
ATOM 1587 N N . LEU A 1 197 ? 3.105 -6.573 5.176 1.00 74.75 197 LEU A N 1
ATOM 1588 C CA . LEU A 1 197 ? 3.288 -5.791 3.957 1.00 74.75 197 LEU A CA 1
ATOM 1589 C C . LEU A 1 197 ? 2.577 -6.437 2.759 1.00 74.75 197 LEU A C 1
ATOM 1591 O O . LEU A 1 197 ? 1.847 -5.757 2.048 1.00 74.75 197 LEU A O 1
ATOM 1595 N N . PHE A 1 198 ? 2.709 -7.754 2.577 1.00 75.62 198 PHE A N 1
ATOM 1596 C CA . PHE A 1 198 ? 2.030 -8.489 1.503 1.00 75.62 198 PHE A CA 1
ATOM 1597 C C . PHE A 1 198 ? 0.531 -8.713 1.751 1.00 75.62 198 PHE A C 1
ATOM 1599 O O . PHE A 1 198 ? -0.182 -9.088 0.825 1.00 75.62 198 PHE A O 1
ATOM 1606 N N . ALA A 1 199 ? 0.030 -8.473 2.968 1.00 71.75 199 ALA A N 1
ATOM 1607 C CA . ALA A 1 199 ? -1.407 -8.434 3.240 1.00 71.75 199 ALA A CA 1
ATOM 1608 C C . ALA A 1 199 ? -2.073 -7.130 2.767 1.00 71.75 199 ALA A C 1
ATOM 1610 O O . ALA A 1 199 ? -3.302 -7.066 2.725 1.00 71.75 199 ALA A O 1
ATOM 1611 N N . ILE A 1 200 ? -1.299 -6.099 2.399 1.00 63.38 200 ILE A N 1
ATOM 1612 C CA . ILE A 1 200 ? -1.827 -4.876 1.789 1.00 63.38 200 ILE A CA 1
ATOM 1613 C C . ILE A 1 200 ? -2.233 -5.214 0.352 1.00 63.38 200 ILE A C 1
ATOM 1615 O O . ILE A 1 200 ? -1.437 -5.153 -0.583 1.00 63.38 200 ILE A O 1
ATOM 1619 N N . VAL A 1 201 ? -3.486 -5.630 0.183 1.00 56.47 201 VAL A N 1
ATOM 1620 C CA . VAL A 1 201 ? -4.033 -5.991 -1.124 1.00 56.47 201 VAL A CA 1
ATOM 1621 C C . VAL A 1 201 ? -4.296 -4.710 -1.918 1.00 56.47 201 VAL A C 1
ATOM 1623 O O . VAL A 1 201 ? -5.093 -3.873 -1.505 1.00 56.47 201 VAL A O 1
ATOM 1626 N N . SER A 1 202 ? -3.689 -4.576 -3.097 1.00 47.84 202 SER A N 1
ATOM 1627 C CA . SER A 1 202 ? -3.963 -3.483 -4.048 1.00 47.84 202 SER A CA 1
ATOM 1628 C C . SER A 1 202 ? -5.328 -3.605 -4.750 1.00 47.84 202 SER A C 1
ATOM 1630 O O . SER A 1 202 ? -5.663 -2.801 -5.619 1.00 47.84 202 SER A O 1
ATOM 1632 N N . HIS A 1 203 ? -6.125 -4.617 -4.395 1.00 47.50 203 HIS A N 1
ATOM 1633 C CA . HIS A 1 203 ? -7.358 -4.983 -5.080 1.00 47.50 203 HIS A CA 1
ATOM 1634 C C . HIS A 1 203 ? -8.565 -4.236 -4.496 1.00 47.50 203 HIS A C 1
ATOM 1636 O O . HIS A 1 203 ? -9.099 -4.589 -3.441 1.00 47.50 203 HIS A O 1
ATOM 1642 N N . SER A 1 204 ? -9.030 -3.226 -5.232 1.00 49.03 204 SER A N 1
ATOM 1643 C CA . SER A 1 204 ? -10.145 -2.345 -4.864 1.00 49.03 204 SE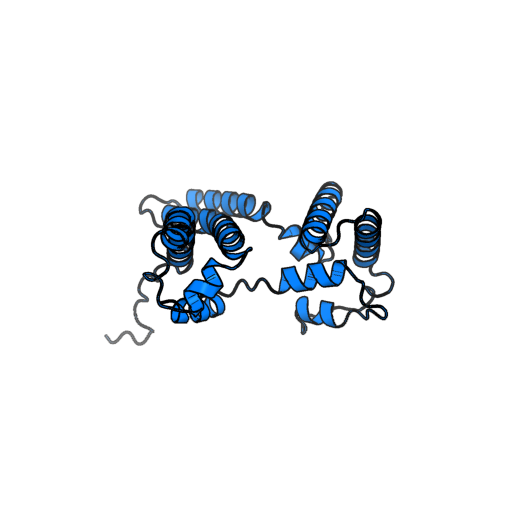R A CA 1
ATOM 1644 C C . SER A 1 204 ? -11.451 -3.072 -4.531 1.00 49.03 204 SER A C 1
ATOM 1646 O O . SER A 1 204 ? -12.167 -2.612 -3.651 1.00 49.03 204 SER A O 1
ATOM 1648 N N . ALA A 1 205 ? -11.742 -4.241 -5.118 1.00 48.03 205 ALA A N 1
ATOM 1649 C CA . ALA A 1 205 ? -13.014 -4.935 -4.865 1.00 48.03 205 ALA A CA 1
ATOM 1650 C C . ALA A 1 205 ? -13.177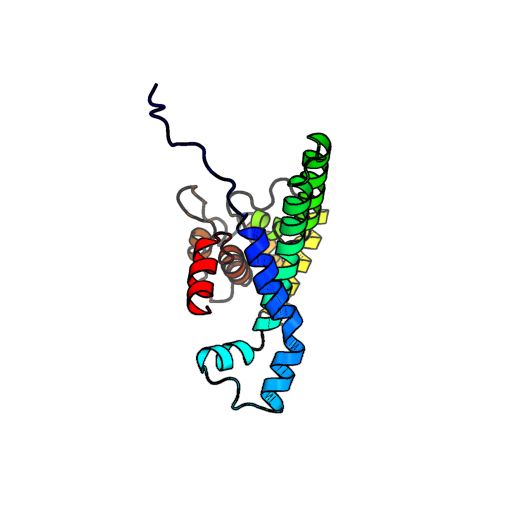 -5.460 -3.423 1.00 48.03 205 ALA A C 1
ATOM 1652 O O . ALA A 1 205 ? -14.302 -5.676 -2.972 1.00 48.03 205 ALA A O 1
ATOM 1653 N N . SER A 1 206 ? -12.076 -5.689 -2.694 1.00 43.94 206 SER A N 1
ATOM 1654 C CA . SER A 1 206 ? -12.146 -6.042 -1.266 1.00 43.94 206 SER A CA 1
ATOM 1655 C C . SER A 1 206 ? -12.405 -4.809 -0.398 1.00 43.94 206 SER A C 1
ATOM 1657 O O . SER A 1 206 ? -13.120 -4.905 0.596 1.00 43.94 206 SER A O 1
ATOM 1659 N N . CYS A 1 207 ? -11.883 -3.644 -0.793 1.00 43.50 207 CYS A N 1
ATOM 1660 C CA . CYS A 1 207 ? -12.207 -2.368 -0.158 1.00 43.50 207 CYS A CA 1
ATOM 1661 C C . CYS A 1 207 ? -13.664 -1.973 -0.441 1.00 43.50 207 CYS A C 1
ATOM 1663 O O . CYS A 1 207 ? -14.395 -1.687 0.499 1.00 43.50 207 CYS A O 1
ATOM 1665 N N . GLU A 1 208 ? -14.121 -2.059 -1.696 1.00 41.56 208 GLU A N 1
ATOM 1666 C CA . GLU A 1 208 ? -15.511 -1.791 -2.104 1.00 41.56 208 GLU A CA 1
ATOM 1667 C C . GLU A 1 208 ? -16.513 -2.636 -1.305 1.00 41.56 208 GLU A C 1
ATOM 1669 O O . GLU A 1 208 ? -17.495 -2.098 -0.811 1.00 41.56 208 GLU A O 1
ATOM 1674 N N . ARG A 1 209 ? -16.244 -3.933 -1.084 1.00 46.72 209 ARG A N 1
ATOM 1675 C CA . ARG A 1 209 ? -17.115 -4.805 -0.270 1.00 46.72 209 ARG A CA 1
ATOM 1676 C C . ARG A 1 209 ? -17.206 -4.380 1.197 1.00 46.72 209 ARG A C 1
ATOM 1678 O O . ARG A 1 209 ? -18.262 -4.513 1.803 1.00 46.72 209 ARG A O 1
ATOM 1685 N N . ASN A 1 210 ? -16.114 -3.872 1.766 1.00 39.91 210 ASN A N 1
ATOM 1686 C CA . ASN A 1 210 ? -16.103 -3.367 3.138 1.00 39.91 210 ASN A CA 1
ATOM 1687 C C . ASN A 1 210 ? -16.778 -1.991 3.250 1.00 39.91 210 ASN A C 1
ATOM 1689 O O . ASN A 1 210 ? -17.436 -1.728 4.252 1.00 39.91 210 ASN A O 1
ATOM 1693 N N . PHE A 1 211 ? -16.664 -1.141 2.225 1.00 40.72 211 PHE A N 1
ATOM 1694 C CA . PHE A 1 211 ? -17.314 0.171 2.175 1.00 40.72 211 PHE A CA 1
ATOM 1695 C C . PHE A 1 211 ? -18.805 0.102 1.812 1.00 40.72 211 PHE A C 1
ATOM 1697 O O . PHE A 1 211 ? -19.576 0.902 2.326 1.00 40.72 211 PHE A O 1
ATOM 1704 N N . LEU A 1 212 ? -19.247 -0.888 1.030 1.00 42.25 212 LEU A N 1
ATOM 1705 C CA . LEU A 1 212 ? -20.672 -1.163 0.786 1.00 42.25 212 LEU A CA 1
ATOM 1706 C C . LEU A 1 212 ? -21.430 -1.556 2.060 1.00 42.25 212 LEU A C 1
ATOM 1708 O O . LEU A 1 212 ? -22.628 -1.345 2.137 1.00 42.25 212 LEU A O 1
ATOM 1712 N N . ASN A 1 213 ? -20.736 -2.096 3.064 1.00 34.94 213 ASN A N 1
ATOM 1713 C CA . ASN A 1 213 ? -21.324 -2.368 4.378 1.00 34.94 213 ASN A CA 1
ATOM 1714 C C . ASN A 1 213 ? -21.374 -1.119 5.286 1.00 34.94 213 ASN A C 1
ATOM 1716 O O . ASN A 1 213 ? -21.855 -1.209 6.416 1.00 34.94 213 ASN A O 1
ATOM 1720 N N . LEU A 1 214 ? -20.809 0.010 4.838 1.00 35.66 214 LEU A N 1
ATOM 1721 C CA . LEU A 1 214 ? -20.752 1.283 5.565 1.00 35.66 214 LEU A CA 1
ATOM 1722 C C . LEU A 1 214 ? -21.669 2.367 4.971 1.00 35.66 214 LEU A C 1
ATOM 1724 O O . LEU A 1 214 ? -21.873 3.379 5.642 1.00 35.66 214 LEU A O 1
ATOM 1728 N N . GLY A 1 215 ? -22.180 2.174 3.750 1.00 30.95 215 GLY A N 1
ATOM 1729 C CA . GLY A 1 215 ? -23.261 2.973 3.158 1.00 30.95 215 GLY A CA 1
ATOM 1730 C C . GLY A 1 215 ? -24.619 2.361 3.462 1.00 30.95 215 GLY A C 1
ATOM 1731 O O . GLY A 1 215 ? -25.571 3.147 3.646 1.00 30.95 215 GLY A O 1
#

pLDDT: mean 75.21, std 13.57, range [30.95, 91.06]

InterPro domains:
  IPR012337 Ribonuclease H-like superfamily [SSF53098] (8-211)

Sequence (215 aa):
MNISGGGLKRYCETRWTSSYETINSVVQLQMPLEKIKIENPTVITNASVKKILSSRGFFHDCNQIARILEPLRNTVLFLERNTTTLADCFIMLVQLAVKINKIPHEVAYWLHPNYRGIGLSNNMWSQIAKYASSLLYNSGYKSKNAASKLIANMADFKCKDGIYSLEYDEFRSPQIWWKFVDNNKNNNQLQNIALKLFAIVSHSASCERNFLNLG

Organism: NCBI:txid588596

Mean predicted aligned error: 14.88 Å

Secondary structure (DSSP, 8-state):
----SS--PPP---HHHHHHHHHHHHHHTHHHHHHHHHH-TTT---HHHHHHHT-TTHHHHHHHHHHHHHHHHHHHHHHTSTT--HHHHHHHHHHHHHHHTTSTHHHHHHT-TTTTTTT--HHHHHHHHHHHHHHHHHTT--SHHHHHHHHHHHHHHHHT-GGG-----TTS-HHHHHHHS--TTS--HHHHHHHHHHT----HHHHHHHHHTT-

Foldseek 3Di:
DDPPDPPDDDDDPDPLLVLLVVLVVVLVCLVVVVVCCPPPVVVPPDPVVVVLNPDPCNSVVSVVVNQLSVLVNVLVVVCPDPPDDPVNNVVSVVVNVVSCVVPVVVLLQCLQLVRVPPPPDPVVVVVSLVVLLVVLVVVVNPDPVLSVLQNVLSVCLSVCHDLNVDDDDPVDDSLRVLVNSDDVDPRNSSSVSNNVVVVPDPDCVVVVVVVVVVD

Radius of gyration: 21.87 Å; Cα contacts (8 Å, |Δi|>4): 131; chains: 1; bounding box: 51×44×64 Å

Solvent-accessible surface area (backbone atoms only — not comparable to full-atom values): 12731 Å² total; per-residue (Å²): 137,83,82,89,65,93,64,86,82,72,86,72,82,58,68,57,44,60,51,29,53,55,37,41,51,56,50,72,40,43,63,62,52,56,47,38,57,71,78,44,56,75,75,65,71,52,66,68,59,54,54,50,76,66,40,91,53,47,65,60,51,37,47,53,50,30,66,64,31,46,56,55,32,53,45,51,63,51,62,69,39,95,81,57,47,75,66,54,52,52,52,45,51,51,52,44,49,59,58,52,66,73,45,70,56,68,48,52,47,29,68,27,76,85,48,43,40,71,90,61,54,78,73,52,53,61,50,44,53,52,48,53,44,50,56,41,39,76,71,70,50,79,48,72,70,50,49,54,51,39,54,51,53,50,52,32,46,58,70,38,38,79,62,44,49,68,83,72,59,90,90,53,53,60,52,57,53,52,71,64,43,69,60,98,68,93,66,62,59,56,48,56,50,47,48,57,58,59,62,63,68,90,54,60,70,64,53,50,58,58,49,64,76,72,111